Protein AF-0000000069300867 (afdb_homodimer)

Solvent-accessible surface area (backbone atoms only — not comparable to full-atom values): 16960 Å² total; per-residue (Å²): 142,82,94,80,90,77,82,76,79,81,73,74,77,74,75,75,76,75,77,81,82,72,86,80,86,79,75,92,70,76,93,65,68,77,68,70,74,66,53,47,77,79,38,74,49,46,74,69,53,38,50,53,50,59,76,34,38,69,62,50,52,54,52,50,34,73,76,34,78,83,59,69,77,78,37,86,42,58,52,29,30,29,43,30,83,43,48,31,34,37,37,28,30,38,29,39,26,36,97,88,37,32,29,32,39,24,34,39,36,46,46,94,45,91,79,50,63,73,67,41,71,76,31,57,32,84,39,58,89,81,57,75,87,58,91,73,22,116,141,82,89,70,87,76,83,81,80,82,75,77,77,76,76,77,75,76,76,82,84,72,90,81,88,80,74,90,73,65,93,67,67,76,68,69,74,64,52,48,77,81,38,74,50,48,73,67,54,38,50,55,50,58,75,33,37,71,61,49,52,53,52,50,32,73,76,35,77,82,59,69,76,80,38,87,41,58,52,28,29,28,44,29,84,43,50,30,34,37,36,28,31,38,29,38,27,35,96,92,36,32,29,35,40,25,33,41,37,44,46,96,45,92,79,49,63,74,65,39,71,76,31,57,32,84,38,58,89,81,57,74,89,58,90,75,22,116

Structure (mmCIF, N/CA/C/O backbone):
data_AF-0000000069300867-model_v1
#
loop_
_entity.id
_entity.type
_entity.pdbx_description
1 polymer 'Cystatin domain-containing protein'
#
loop_
_atom_site.group_PDB
_atom_site.id
_atom_site.type_symbol
_atom_site.label_atom_id
_atom_site.label_alt_id
_atom_site.label_comp_id
_atom_site.label_asym_id
_atom_site.label_entity_id
_atom_site.label_seq_id
_atom_site.pdbx_PDB_ins_code
_atom_site.Cartn_x
_atom_site.Cartn_y
_atom_site.Ca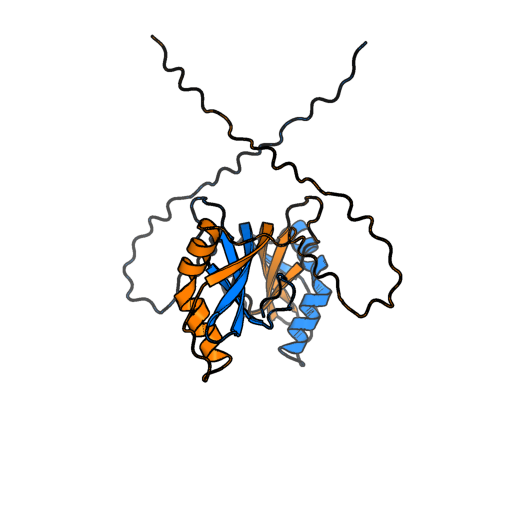rtn_z
_atom_site.occupancy
_atom_site.B_iso_or_equiv
_atom_site.auth_seq_id
_atom_site.auth_comp_id
_atom_site.auth_asym_id
_atom_site.auth_atom_id
_atom_site.pdbx_PDB_model_num
ATOM 1 N N . MET A 1 1 ? 50.344 -7.586 10.07 1 27.45 1 MET A N 1
ATOM 2 C CA . MET A 1 1 ? 49.688 -8.562 9.195 1 27.45 1 MET A CA 1
ATOM 3 C C . MET A 1 1 ? 48.188 -8.391 9.211 1 27.45 1 MET A C 1
ATOM 5 O O . MET A 1 1 ? 47.5 -8.789 10.172 1 27.45 1 MET A O 1
ATOM 9 N N . GLY A 1 2 ? 47.656 -7.168 8.93 1 28.84 2 GLY A N 1
ATOM 10 C CA . GLY A 1 2 ? 46.5 -6.273 9.055 1 28.84 2 GLY A CA 1
ATOM 11 C C . GLY A 1 2 ? 45.25 -6.801 8.383 1 28.84 2 GLY A C 1
ATOM 12 O O . GLY A 1 2 ? 45.344 -7.656 7.492 1 28.84 2 GLY A O 1
ATOM 13 N N . SER A 1 3 ? 44.031 -6.512 9.055 1 24.73 3 SER A N 1
ATOM 14 C CA . SER A 1 3 ? 42.594 -6.793 9.008 1 24.73 3 SER A CA 1
ATOM 15 C C . SER A 1 3 ? 42 -6.41 7.648 1 24.73 3 SER A C 1
ATOM 17 O O . SER A 1 3 ? 42.375 -5.379 7.078 1 24.73 3 SER A O 1
ATOM 19 N N . LYS A 1 4 ? 41.125 -7.363 6.902 1 22.97 4 LYS A N 1
ATOM 20 C CA . LYS A 1 4 ? 40.5 -7.77 5.66 1 22.97 4 LYS A CA 1
ATOM 21 C C . LYS A 1 4 ? 39.438 -6.75 5.23 1 22.97 4 LYS A C 1
ATOM 23 O O . LYS A 1 4 ? 39.312 -6.434 4.043 1 22.97 4 LYS A O 1
ATOM 28 N N . LEU A 1 5 ? 38.25 -6.383 6.023 1 25.5 5 LEU A N 1
ATOM 29 C CA . LEU A 1 5 ? 36.906 -6.656 5.496 1 25.5 5 LEU A CA 1
ATOM 30 C C . LEU A 1 5 ? 36.469 -5.527 4.574 1 25.5 5 LEU A C 1
ATOM 32 O O . LEU A 1 5 ? 36.281 -4.391 5.023 1 25.5 5 LEU A O 1
ATOM 36 N N . LEU A 1 6 ? 36.781 -5.48 3.297 1 22.73 6 LEU A N 1
ATOM 37 C CA . LEU A 1 6 ? 36.375 -4.559 2.234 1 22.73 6 LEU A CA 1
ATOM 38 C C . LEU A 1 6 ? 34.875 -4.641 1.976 1 22.73 6 LEU A C 1
ATOM 40 O O . LEU A 1 6 ? 34.375 -5.707 1.638 1 22.73 6 LEU A O 1
ATOM 44 N N . PHE A 1 7 ? 34 -3.855 2.715 1 24.58 7 PHE A N 1
ATOM 45 C CA . PHE A 1 7 ? 32.562 -3.68 2.578 1 24.58 7 PHE A CA 1
ATOM 46 C C . PHE A 1 7 ? 32.219 -3.227 1.169 1 24.58 7 PHE A C 1
ATOM 48 O O . PHE A 1 7 ? 32.531 -2.115 0.763 1 24.58 7 PHE A O 1
ATOM 55 N N . ALA A 1 8 ? 32.25 -4.082 0.109 1 22.92 8 ALA A N 1
ATOM 56 C CA . ALA A 1 8 ? 31.891 -3.818 -1.28 1 22.92 8 ALA A CA 1
ATOM 57 C C . ALA A 1 8 ? 30.453 -3.314 -1.386 1 22.92 8 ALA A C 1
ATOM 59 O O . ALA A 1 8 ? 29.531 -3.943 -0.867 1 22.92 8 ALA A O 1
ATOM 60 N N . ALA A 1 9 ? 30.203 -1.948 -1.63 1 23.95 9 ALA A N 1
ATOM 61 C CA . ALA A 1 9 ? 29.078 -1.077 -1.948 1 23.95 9 ALA A CA 1
ATOM 62 C C . ALA A 1 9 ? 28.266 -1.636 -3.113 1 23.95 9 ALA A C 1
ATOM 64 O O . ALA A 1 9 ? 28.766 -1.714 -4.242 1 23.95 9 ALA A O 1
ATOM 65 N N . ILE A 1 10 ? 27.344 -2.617 -2.896 1 25.41 10 ILE A N 1
ATOM 66 C CA . ILE A 1 10 ? 26.484 -3.199 -3.924 1 25.41 10 ILE A CA 1
ATOM 67 C C . ILE A 1 10 ? 25.562 -2.123 -4.508 1 25.41 10 ILE A C 1
ATOM 69 O O . ILE A 1 10 ? 24.594 -1.715 -3.871 1 25.41 10 ILE A O 1
ATOM 73 N N . LEU A 1 11 ? 25.953 -0.869 -4.941 1 27.34 11 LEU A N 1
ATOM 74 C CA . LEU A 1 11 ? 25.156 0.088 -5.695 1 27.34 11 LEU A CA 1
ATOM 75 C C . LEU A 1 11 ? 24.609 -0.545 -6.969 1 27.34 11 LEU A C 1
ATOM 77 O O . LEU A 1 11 ? 25.312 -0.65 -7.969 1 27.34 11 LEU A O 1
ATOM 81 N N . ALA A 1 12 ? 23.953 -1.637 -6.973 1 28.89 12 ALA A N 1
ATOM 82 C CA . ALA A 1 12 ? 23.5 -2.076 -8.289 1 28.89 12 ALA A CA 1
ATOM 83 C C . ALA A 1 12 ? 22.625 -1.015 -8.953 1 28.89 12 ALA A C 1
ATOM 85 O O . ALA A 1 12 ? 21.688 -0.492 -8.328 1 28.89 12 ALA A O 1
ATOM 86 N N . SER A 1 13 ? 23.047 -0.296 -9.977 1 27.91 13 SER A N 1
ATOM 87 C CA . SER A 1 13 ? 22.484 0.496 -11.062 1 27.91 13 SER A CA 1
ATOM 88 C C . SER A 1 13 ? 21.188 -0.118 -11.586 1 27.91 13 SER A C 1
ATOM 90 O O . SER A 1 13 ? 21.219 -1.143 -12.273 1 27.91 13 SER A O 1
ATOM 92 N N . VAL A 1 14 ? 20.172 -0.123 -10.844 1 30.06 14 VAL A N 1
ATOM 93 C CA . VAL A 1 14 ? 18.938 -0.522 -11.5 1 30.06 14 VAL A CA 1
ATOM 94 C C . VAL A 1 14 ? 18.703 0.344 -12.734 1 30.06 14 VAL A C 1
ATOM 96 O O . VAL A 1 14 ? 18.516 1.559 -12.625 1 30.06 14 VAL A O 1
ATOM 99 N N . ALA A 1 15 ? 19.359 0.075 -13.883 1 26.39 15 ALA A N 1
ATOM 100 C CA . ALA A 1 15 ? 19.031 0.574 -15.211 1 26.39 15 ALA A CA 1
ATOM 101 C C . ALA A 1 15 ? 17.531 0.628 -15.43 1 26.39 15 ALA A C 1
ATOM 103 O O . ALA A 1 15 ? 16.859 -0.409 -15.477 1 26.39 15 ALA A O 1
ATOM 104 N N . VAL A 1 16 ? 17 1.666 -14.891 1 29.22 16 VAL A N 1
ATOM 105 C CA . VAL A 1 16 ? 15.609 1.972 -15.227 1 29.22 16 VAL A CA 1
ATOM 106 C C . VAL A 1 16 ? 15.461 2.125 -16.734 1 29.22 16 VAL A C 1
ATOM 108 O O . VAL A 1 16 ? 15.922 3.109 -17.312 1 29.22 16 VAL A O 1
ATOM 111 N N . LEU A 1 17 ? 15.648 1.083 -17.484 1 24.31 17 LEU A N 1
ATOM 112 C CA . LEU A 1 17 ? 15.281 1.084 -18.891 1 24.31 17 LEU A CA 1
ATOM 113 C C . LEU A 1 17 ? 13.836 1.539 -19.078 1 24.31 17 LEU A C 1
ATOM 115 O O . LEU A 1 17 ? 12.898 0.828 -18.688 1 24.31 17 LEU A O 1
ATOM 119 N N . VAL A 1 18 ? 13.617 2.838 -18.938 1 28.08 18 VAL A N 1
ATOM 120 C CA . VAL A 1 18 ? 12.406 3.508 -19.391 1 28.08 18 VAL A CA 1
ATOM 121 C C . VAL A 1 18 ? 12.25 3.314 -20.906 1 28.08 18 VAL A C 1
ATOM 123 O O . VAL A 1 18 ? 13 3.896 -21.688 1 28.08 18 VAL A O 1
ATOM 126 N N . ALA A 1 19 ? 11.953 2.143 -21.438 1 24.8 19 ALA A N 1
ATOM 127 C CA . ALA A 1 19 ? 11.617 2.07 -22.859 1 24.8 19 ALA A CA 1
ATOM 128 C C . ALA A 1 19 ? 10.484 3.033 -23.219 1 24.8 19 ALA A C 1
ATOM 130 O O . ALA A 1 19 ? 9.555 3.215 -22.422 1 24.8 19 ALA A O 1
ATOM 131 N N . SER A 1 20 ? 10.664 3.934 -24.188 1 24.41 20 SER A N 1
ATOM 132 C CA . SER A 1 20 ? 9.875 4.871 -24.984 1 24.41 20 SER A CA 1
ATOM 133 C C . SER A 1 20 ? 8.625 4.207 -25.547 1 24.41 20 SER A C 1
ATOM 135 O O . SER A 1 20 ? 8.719 3.314 -26.391 1 24.41 20 SER A O 1
ATOM 137 N N . PHE A 1 21 ? 7.547 4.027 -24.844 1 25.59 21 PHE A N 1
ATOM 138 C CA . PHE A 1 21 ? 6.262 3.658 -25.422 1 25.59 21 PHE A CA 1
ATOM 139 C C . PHE A 1 21 ? 5.789 4.723 -26.406 1 25.59 21 PHE A C 1
ATOM 141 O O . PHE A 1 21 ? 5.34 5.797 -26 1 25.59 21 PHE A O 1
ATOM 148 N N . ALA A 1 22 ? 6.305 4.926 -27.625 1 23.33 22 ALA A N 1
ATOM 149 C CA . ALA A 1 22 ? 5.828 5.773 -28.719 1 23.33 22 ALA A CA 1
ATOM 150 C C . ALA A 1 22 ? 4.453 5.324 -29.203 1 23.33 22 ALA A C 1
ATOM 152 O O . ALA A 1 22 ? 3.916 5.871 -30.172 1 23.33 22 ALA A O 1
ATOM 153 N N . GLY A 1 23 ? 3.713 4.273 -28.891 1 21.69 23 GLY A N 1
ATOM 154 C CA . GLY A 1 23 ? 2.691 3.936 -29.859 1 21.69 23 GLY A CA 1
ATOM 155 C C . GLY A 1 23 ? 1.641 5.02 -30.031 1 21.69 23 GLY A C 1
ATOM 156 O O . GLY A 1 23 ? 1.413 5.812 -29.109 1 21.69 23 GLY A O 1
ATOM 157 N N . SER A 1 24 ? 1.082 5.219 -31.297 1 22.56 24 SER A N 1
ATOM 158 C CA . SER A 1 24 ? 0.253 6.141 -32.062 1 22.56 24 SER A CA 1
ATOM 159 C C . SER A 1 24 ? -1.13 6.293 -31.438 1 22.56 24 SER A C 1
ATOM 161 O O . SER A 1 24 ? -1.642 7.406 -31.312 1 22.56 24 SER A O 1
ATOM 163 N N . GLN A 1 25 ? -2.068 5.254 -31.484 1 21.36 25 GLN A N 1
ATOM 164 C CA . GLN A 1 25 ? -3.393 5.297 -32.094 1 21.36 25 GLN A CA 1
ATOM 165 C C . GLN A 1 25 ? -4.391 6.023 -31.203 1 21.36 25 GLN A C 1
ATOM 167 O O . GLN A 1 25 ? -4.301 5.949 -29.984 1 21.36 25 GLN A O 1
ATOM 172 N N . GLN A 1 26 ? -5.281 7.055 -31.719 1 23.06 26 GLN A N 1
ATOM 173 C CA . GLN A 1 26 ? -6.316 8.016 -31.359 1 23.06 26 GLN A CA 1
ATOM 174 C C . GLN A 1 26 ? -7.527 7.312 -30.75 1 23.06 26 GLN A C 1
ATOM 176 O O . GLN A 1 26 ? -8.602 7.906 -30.625 1 23.06 26 GLN A O 1
ATOM 181 N N . ARG A 1 27 ? -7.781 5.941 -30.672 1 24.61 27 ARG A N 1
ATOM 182 C CA . ARG A 1 27 ? -9.18 5.531 -30.625 1 24.61 27 ARG A CA 1
ATOM 183 C C . ARG A 1 27 ? -9.891 6.145 -29.422 1 24.61 27 ARG A C 1
ATOM 185 O O . ARG A 1 27 ? -9.266 6.453 -28.406 1 24.61 27 ARG A O 1
ATOM 192 N N . THR A 1 28 ? -11.109 6.656 -29.438 1 26.39 28 THR A N 1
ATOM 193 C CA . THR A 1 28 ? -12.148 7.32 -28.672 1 26.39 28 THR A CA 1
ATOM 194 C C . THR A 1 28 ? -12.406 6.574 -27.359 1 26.39 28 THR A C 1
ATOM 196 O O . THR A 1 28 ? -13.43 6.797 -26.703 1 26.39 28 THR A O 1
ATOM 199 N N . ALA A 1 29 ? -11.477 5.586 -26.922 1 25.41 29 ALA A N 1
ATOM 200 C CA . ALA A 1 29 ? -11.625 4.375 -26.125 1 25.41 29 ALA A CA 1
ATOM 201 C C . ALA A 1 29 ? -12.008 4.711 -24.688 1 25.41 29 ALA A C 1
ATOM 203 O O . ALA A 1 29 ? -11.656 5.785 -24.172 1 25.41 29 ALA A O 1
ATOM 204 N N . GLY A 1 30 ? -12.891 3.873 -23.938 1 26.11 30 GLY A N 1
ATOM 205 C CA . GLY A 1 30 ? -13.555 3.85 -22.641 1 26.11 30 GLY A CA 1
ATOM 206 C C . GLY A 1 30 ? -12.625 4.195 -21.484 1 26.11 30 GLY A C 1
ATOM 207 O O . GLY A 1 30 ? -11.406 4.156 -21.641 1 26.11 30 GLY A O 1
ATOM 208 N N . GLN A 1 31 ? -13.133 4.617 -20.203 1 26.48 31 GLN A N 1
ATOM 209 C CA . GLN A 1 31 ? -12.578 5.234 -19 1 26.48 31 GLN A CA 1
ATOM 210 C C . GLN A 1 31 ? -11.375 4.453 -18.484 1 26.48 31 GLN A C 1
ATOM 212 O O . GLN A 1 31 ? -11.516 3.592 -17.609 1 26.48 31 GLN A O 1
ATOM 217 N N . SER A 1 32 ? -10.562 3.73 -19.312 1 30.02 32 SER A N 1
ATOM 218 C CA . SER A 1 32 ? -9.453 2.92 -18.812 1 30.02 32 SER A CA 1
ATOM 219 C C . SER A 1 32 ? -8.43 3.773 -18.062 1 30.02 32 SER A C 1
ATOM 221 O O . SER A 1 32 ? -7.742 4.598 -18.672 1 30.02 32 SER A O 1
ATOM 223 N N . SER A 1 33 ? -8.82 4.48 -17.016 1 32.53 33 SER A N 1
ATOM 224 C CA . SER A 1 33 ? -7.828 5.266 -16.281 1 32.53 33 SER A CA 1
ATOM 225 C C . SER A 1 33 ? -6.488 4.539 -16.234 1 32.53 33 SER A C 1
ATOM 227 O O . SER A 1 33 ? -6.438 3.332 -16 1 32.53 33 SER A O 1
ATOM 229 N N . PRO A 1 34 ? -5.562 4.898 -17 1 35.28 34 PRO A N 1
ATOM 230 C CA . PRO A 1 34 ? -4.215 4.324 -16.922 1 35.28 34 PRO A CA 1
ATOM 231 C C . PRO A 1 34 ? -3.771 4.074 -15.477 1 35.28 34 PRO A C 1
ATOM 233 O O . PRO A 1 34 ? -3.9 4.957 -14.625 1 35.28 34 PRO A O 1
ATOM 236 N N . MET A 1 35 ? -4.305 3.006 -14.836 1 36.38 35 MET A N 1
ATOM 237 C CA . MET A 1 35 ? -3.777 2.727 -13.508 1 36.38 35 MET A CA 1
ATOM 238 C C . MET A 1 35 ? -2.273 2.965 -13.453 1 36.38 35 MET A C 1
ATOM 240 O O . MET A 1 35 ? -1.536 2.496 -14.32 1 36.38 35 MET A O 1
ATOM 244 N N . PRO A 1 36 ? -1.722 4.012 -12.891 1 43.03 36 PRO A N 1
ATOM 245 C CA . PRO A 1 36 ? -0.296 4.34 -12.82 1 43.03 36 PRO A CA 1
ATOM 246 C C . PRO A 1 36 ? 0.593 3.1 -12.773 1 43.03 36 PRO A C 1
ATOM 248 O O . PRO A 1 36 ? 1.821 3.215 -12.766 1 43.03 36 PRO A O 1
ATOM 251 N N . GLY A 1 37 ? 0.333 2.016 -12.164 1 49.47 37 GLY A N 1
ATOM 252 C CA . GLY A 1 37 ? 1.434 1.158 -11.75 1 49.47 37 GLY A CA 1
ATOM 253 C C . GLY A 1 37 ? 2.209 0.583 -12.922 1 49.47 37 GLY A C 1
ATOM 254 O O . GLY A 1 37 ? 1.624 0.239 -13.953 1 49.47 37 GLY A O 1
ATOM 255 N N . GLY A 1 38 ? 3.254 1.251 -13.344 1 58.53 38 GLY A N 1
ATOM 256 C CA . GLY A 1 38 ? 4.297 0.83 -14.266 1 58.53 38 GLY A CA 1
ATOM 257 C C . GLY A 1 38 ? 4.586 -0.658 -14.195 1 58.53 38 GLY A C 1
ATOM 258 O O . GLY A 1 38 ? 5.578 -1.076 -13.602 1 58.53 38 GLY A O 1
ATOM 259 N N . ILE A 1 39 ? 3.604 -1.502 -14.148 1 67.62 39 ILE A N 1
ATOM 260 C CA . ILE A 1 39 ? 3.955 -2.918 -14.109 1 67.62 39 ILE A CA 1
ATOM 261 C C . ILE A 1 39 ? 4.734 -3.289 -15.375 1 67.62 39 ILE A C 1
ATOM 263 O O . ILE A 1 39 ? 4.488 -2.734 -16.453 1 67.62 39 ILE A O 1
ATOM 267 N N . SER A 1 40 ? 5.844 -3.852 -15.18 1 68.44 40 SER A N 1
ATOM 268 C CA . SER A 1 40 ? 6.586 -4.395 -16.312 1 68.44 40 SER A CA 1
ATOM 269 C C . SER A 1 40 ? 5.758 -5.426 -17.078 1 68.44 40 SER A C 1
ATOM 271 O O . SER A 1 40 ? 4.734 -5.895 -16.578 1 68.44 40 SER A O 1
ATOM 273 N N . GLY A 1 41 ? 6.004 -5.617 -18.297 1 70 41 GLY A N 1
ATOM 274 C CA . GLY A 1 41 ? 5.332 -6.605 -19.125 1 70 41 GLY A CA 1
ATOM 275 C C . GLY A 1 41 ? 5.191 -7.957 -18.453 1 70 41 GLY A C 1
ATOM 276 O O . GLY A 1 41 ? 5.938 -8.273 -17.516 1 70 41 GLY A O 1
ATOM 277 N N . GLY A 1 42 ? 4.098 -8.797 -18.609 1 85.19 42 GLY A N 1
ATOM 278 C CA . GLY A 1 42 ? 3.816 -10.133 -18.125 1 85.19 42 GLY A CA 1
ATOM 279 C C . GLY A 1 42 ? 4.863 -11.156 -18.531 1 85.19 42 GLY A C 1
ATOM 280 O O . GLY A 1 42 ? 5.379 -11.109 -19.656 1 85.19 42 GLY A O 1
ATOM 281 N N . GLN A 1 43 ? 5.434 -11.859 -17.547 1 93.19 43 GLN A N 1
ATOM 282 C CA . GLN A 1 43 ? 6.359 -12.969 -17.75 1 93.19 43 GLN A CA 1
ATOM 283 C C . GLN A 1 43 ? 5.801 -14.266 -17.172 1 93.19 43 GLN A C 1
ATOM 285 O O . GLN A 1 43 ? 4.926 -14.242 -16.297 1 93.19 43 GLN A O 1
ATOM 290 N N . ASP A 1 44 ? 6.371 -15.344 -17.75 1 96.88 44 ASP A N 1
ATOM 291 C CA . ASP A 1 44 ? 6 -16.641 -17.172 1 96.88 44 ASP A CA 1
ATOM 292 C C . ASP A 1 44 ? 6.496 -16.766 -15.734 1 96.88 44 ASP A C 1
ATOM 294 O O . ASP A 1 44 ? 7.586 -16.297 -15.406 1 96.88 44 ASP A O 1
ATOM 298 N N . ALA A 1 45 ? 5.691 -17.484 -14.969 1 97.81 45 ALA A N 1
ATOM 299 C CA . ALA A 1 45 ? 6.07 -17.672 -13.57 1 97.81 45 ALA A CA 1
ATOM 300 C C . ALA A 1 45 ? 7.336 -18.516 -13.445 1 97.81 45 ALA A C 1
ATOM 302 O O . ALA A 1 45 ? 7.555 -19.438 -14.242 1 97.81 45 ALA A O 1
ATOM 303 N N . THR A 1 46 ? 8.141 -18.156 -12.461 1 98 46 THR A N 1
ATOM 304 C CA . THR A 1 46 ? 9.352 -18.891 -12.102 1 98 46 THR A CA 1
ATOM 305 C C . THR A 1 46 ? 9.156 -19.641 -10.789 1 98 46 THR A C 1
ATOM 307 O O . THR A 1 46 ? 8.188 -19.406 -10.062 1 98 46 THR A O 1
ATOM 310 N N . PRO A 1 47 ? 10.07 -20.531 -10.484 1 98.31 47 PRO A N 1
ATOM 311 C CA . PRO A 1 47 ? 9.984 -21.203 -9.188 1 98.31 47 PRO A CA 1
ATOM 312 C C . PRO A 1 47 ? 10.016 -20.219 -8.016 1 98.31 47 PRO A C 1
ATOM 314 O O . PRO A 1 47 ? 9.375 -20.469 -6.988 1 98.31 47 PRO A O 1
ATOM 317 N N . GLU A 1 48 ? 10.727 -19.125 -8.172 1 97.25 48 GLU A N 1
ATOM 318 C CA . GLU A 1 48 ? 10.789 -18.109 -7.129 1 97.25 48 GLU A CA 1
ATOM 319 C C . GLU A 1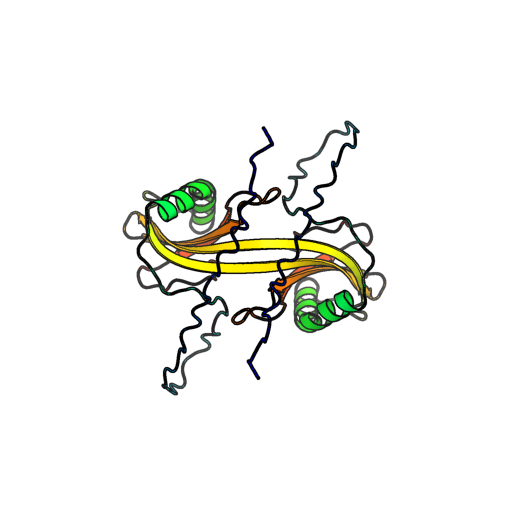 48 ? 9.43 -17.438 -6.922 1 97.25 48 GLU A C 1
ATOM 321 O O . GLU A 1 48 ? 9.023 -17.188 -5.785 1 97.25 48 GLU A O 1
ATOM 326 N N . VAL A 1 49 ? 8.758 -17.172 -7.988 1 98 49 VAL A N 1
ATOM 327 C CA . VAL A 1 49 ? 7.434 -16.562 -7.898 1 98 49 VAL A CA 1
ATOM 328 C C . VAL A 1 49 ? 6.445 -17.547 -7.289 1 98 49 VAL A C 1
ATOM 330 O O . VAL A 1 49 ? 5.59 -17.172 -6.488 1 98 49 VAL A O 1
ATOM 333 N N . GLN A 1 50 ? 6.523 -18.828 -7.715 1 98.75 50 GLN A N 1
ATOM 334 C CA . GLN A 1 50 ? 5.688 -19.844 -7.082 1 98.75 50 GLN A CA 1
ATOM 335 C C . GLN A 1 50 ? 5.918 -19.875 -5.574 1 98.75 50 GLN A C 1
ATOM 337 O O . GLN A 1 50 ? 4.965 -19.969 -4.797 1 98.75 50 GLN A O 1
ATOM 342 N N . ALA A 1 51 ? 7.203 -19.812 -5.184 1 98.5 51 ALA A N 1
ATOM 343 C CA . ALA A 1 51 ? 7.527 -19.828 -3.76 1 98.5 51 ALA A CA 1
ATOM 344 C C . ALA A 1 51 ? 6.926 -18.625 -3.043 1 98.5 51 ALA A C 1
ATOM 346 O O . ALA A 1 51 ? 6.473 -18.734 -1.902 1 98.5 51 ALA A O 1
ATOM 347 N N . LEU A 1 52 ? 6.957 -17.484 -3.643 1 98.19 52 LEU A N 1
ATOM 348 C CA . LEU A 1 52 ? 6.344 -16.281 -3.092 1 98.19 52 LEU A CA 1
ATOM 349 C C . LEU A 1 52 ? 4.844 -16.469 -2.902 1 98.19 52 LEU A C 1
ATOM 351 O O . LEU A 1 52 ? 4.297 -16.109 -1.855 1 98.19 52 LEU A O 1
ATOM 355 N N . CYS A 1 53 ? 4.184 -16.984 -3.855 1 98.56 53 CYS A N 1
ATOM 356 C CA . CYS A 1 53 ? 2.758 -17.281 -3.744 1 98.56 53 CYS A CA 1
ATOM 357 C C . CYS A 1 53 ? 2.484 -18.234 -2.584 1 98.56 53 CYS A C 1
ATOM 359 O O . CYS A 1 53 ? 1.507 -18.062 -1.854 1 98.56 53 CYS A O 1
ATOM 361 N N . ASP A 1 54 ? 3.369 -19.188 -2.467 1 98.62 54 ASP A N 1
ATOM 362 C CA . ASP A 1 54 ? 3.178 -20.188 -1.416 1 98.62 54 ASP A CA 1
ATOM 363 C C . ASP A 1 54 ? 3.24 -19.547 -0.032 1 98.62 54 ASP A C 1
ATOM 365 O O . ASP A 1 54 ? 2.553 -19.984 0.893 1 98.62 54 ASP A O 1
ATOM 369 N N . LYS A 1 55 ? 4.035 -18.531 0.121 1 97.81 55 LYS A N 1
ATOM 370 C CA . LYS A 1 55 ? 4.18 -17.859 1.404 1 97.81 55 LYS A CA 1
ATOM 371 C C . LYS A 1 55 ? 2.869 -17.188 1.822 1 97.81 55 LYS A C 1
ATOM 373 O O . LYS A 1 55 ? 2.621 -17 3.014 1 97.81 55 LYS A O 1
ATOM 378 N N . VAL A 1 56 ? 2.061 -16.797 0.867 1 98 56 VAL A N 1
ATOM 379 C CA . VAL A 1 56 ? 0.848 -16.047 1.199 1 98 56 VAL A CA 1
ATOM 380 C C . VAL A 1 56 ? -0.38 -16.922 0.92 1 98 56 VAL A C 1
ATOM 382 O O . VAL A 1 56 ? -1.505 -16.422 0.879 1 98 56 VAL A O 1
ATOM 385 N N . LYS A 1 57 ? -0.227 -18.156 0.741 1 98.5 57 LYS A N 1
ATOM 386 C CA . LYS A 1 57 ? -1.29 -19.062 0.308 1 98.5 57 LYS A CA 1
ATOM 387 C C . LYS A 1 57 ? -2.432 -19.094 1.32 1 98.5 57 LYS A C 1
ATOM 389 O O . LYS A 1 57 ? -3.604 -19.016 0.945 1 98.5 57 LYS A O 1
ATOM 394 N N . SER A 1 58 ? -2.127 -19.219 2.584 1 98.19 58 SER A N 1
ATOM 395 C CA . SER A 1 58 ? -3.168 -19.297 3.604 1 98.19 58 SER A CA 1
ATOM 396 C C . SER A 1 58 ? -4.07 -18.078 3.576 1 98.19 58 SER A C 1
ATOM 398 O O . SER A 1 58 ? -5.297 -18.203 3.57 1 98.19 58 SER A O 1
ATOM 400 N N . ASP A 1 59 ? -3.459 -16.953 3.537 1 97.25 59 ASP A N 1
ATOM 401 C CA . ASP A 1 59 ? -4.223 -15.711 3.494 1 97.25 59 ASP A CA 1
ATOM 402 C C . ASP A 1 59 ? -5.031 -15.602 2.201 1 97.25 59 ASP A C 1
ATOM 404 O O . ASP A 1 59 ? -6.172 -15.148 2.215 1 97.25 59 ASP A O 1
ATOM 408 N N . ALA A 1 60 ? -4.418 -15.977 1.13 1 97.75 60 ALA A N 1
ATOM 409 C CA . ALA A 1 60 ? -5.09 -15.898 -0.165 1 97.75 60 ALA A CA 1
ATOM 410 C C . ALA A 1 60 ? -6.312 -16.812 -0.206 1 97.75 60 ALA A C 1
ATOM 412 O O . ALA A 1 60 ? -7.387 -16.391 -0.646 1 97.75 60 ALA A O 1
ATOM 413 N N . VAL A 1 61 ? -6.18 -17.969 0.269 1 97.56 61 VAL A N 1
ATOM 414 C CA . VAL A 1 61 ? -7.273 -18.938 0.257 1 97.56 61 VAL A CA 1
ATOM 415 C C . VAL A 1 61 ? -8.406 -18.438 1.153 1 97.56 61 VAL A C 1
ATOM 417 O O . VAL A 1 61 ? -9.578 -18.531 0.78 1 97.56 61 VAL A O 1
ATOM 420 N N . ALA A 1 62 ? -8.07 -17.938 2.283 1 97.06 62 ALA A N 1
ATOM 421 C CA . ALA A 1 62 ? -9.078 -17.391 3.188 1 97.06 62 ALA A CA 1
ATOM 422 C C . ALA A 1 62 ? -9.836 -16.234 2.531 1 97.06 62 ALA A C 1
ATOM 424 O O . ALA A 1 62 ? -11.062 -16.156 2.623 1 97.06 62 ALA A O 1
ATOM 425 N N . ALA A 1 63 ? -9.148 -15.43 1.889 1 96.31 63 ALA A N 1
ATOM 426 C CA . ALA A 1 63 ? -9.758 -14.273 1.242 1 96.31 63 ALA A CA 1
ATOM 427 C C . ALA A 1 63 ? -10.656 -14.711 0.086 1 96.31 63 ALA A C 1
ATOM 429 O O . ALA A 1 63 ? -11.742 -14.148 -0.111 1 96.31 63 ALA A O 1
ATOM 430 N N . LEU A 1 64 ? -10.242 -15.641 -0.665 1 96 64 LEU A N 1
ATOM 431 C CA . LEU A 1 64 ? -11.039 -16.141 -1.777 1 96 64 LEU A CA 1
ATOM 432 C C . LEU A 1 64 ? -12.328 -16.781 -1.275 1 96 64 LEU A C 1
ATOM 434 O O . LEU A 1 64 ? -13.391 -16.594 -1.861 1 96 64 LEU A O 1
ATOM 438 N N . ALA A 1 65 ? -12.234 -17.5 -0.207 1 95.12 65 ALA A N 1
ATOM 439 C CA . ALA A 1 65 ? -13.406 -18.141 0.386 1 95.12 65 ALA A CA 1
ATOM 440 C C . ALA A 1 65 ? -14.414 -17.109 0.871 1 95.12 65 ALA A C 1
ATOM 442 O O . ALA A 1 65 ? -15.625 -17.344 0.829 1 95.12 65 ALA A O 1
ATOM 443 N N . SER A 1 66 ? -13.922 -16.062 1.354 1 94 66 SER A N 1
ATOM 444 C CA . SER A 1 66 ? -14.797 -14.992 1.843 1 94 66 SER A CA 1
ATOM 445 C C . SER A 1 66 ? -15.539 -14.32 0.696 1 94 66 SER A C 1
ATOM 447 O O . SER A 1 66 ? -16.625 -13.758 0.896 1 94 66 SER A O 1
ATOM 449 N N . LYS A 1 67 ? -14.969 -14.32 -0.446 1 91.19 67 LYS A N 1
ATOM 450 C CA . LYS A 1 67 ? -15.578 -13.703 -1.617 1 91.19 67 LYS A CA 1
ATOM 451 C C . LYS A 1 67 ? -16.609 -14.641 -2.256 1 91.19 67 LYS A C 1
ATOM 453 O O . LYS A 1 67 ? -17.625 -14.188 -2.779 1 91.19 67 LYS A O 1
ATOM 458 N N . ASP A 1 68 ? -16.312 -15.914 -2.254 1 92.12 68 ASP A N 1
ATOM 459 C CA . ASP A 1 68 ? -17.188 -16.969 -2.775 1 92.12 68 ASP A CA 1
ATOM 460 C C . ASP A 1 68 ? -17.094 -18.234 -1.917 1 92.12 68 ASP A C 1
ATOM 462 O O . ASP A 1 68 ? -16.156 -19.016 -2.051 1 92.12 68 ASP A O 1
ATOM 466 N N . SER A 1 69 ? -18.047 -18.375 -1.114 1 91.19 69 SER A N 1
ATOM 467 C CA . SER A 1 69 ? -18.031 -19.453 -0.142 1 91.19 69 SER A CA 1
ATOM 468 C C . SER A 1 69 ? -18.094 -20.812 -0.831 1 91.19 69 SER A C 1
ATOM 470 O O . SER A 1 69 ? -17.781 -21.844 -0.226 1 91.19 69 SER A O 1
ATOM 472 N N . ASN A 1 70 ? -18.484 -20.812 -2.068 1 92.62 70 ASN A N 1
ATOM 473 C CA . ASN A 1 70 ? -18.594 -22.062 -2.789 1 92.62 70 ASN A CA 1
ATOM 474 C C . ASN A 1 70 ? -17.312 -22.391 -3.555 1 92.62 70 ASN A C 1
ATOM 476 O O . ASN A 1 70 ? -17.203 -23.453 -4.176 1 92.62 70 ASN A O 1
ATOM 480 N N . LEU A 1 71 ? -16.484 -21.547 -3.461 1 93.38 71 LEU A N 1
ATOM 481 C CA . LEU A 1 71 ? -15.25 -21.719 -4.211 1 93.38 71 LEU A CA 1
ATOM 482 C C . LEU A 1 71 ? -14.328 -22.719 -3.516 1 93.38 71 LEU A C 1
ATOM 484 O O . LEU A 1 71 ? -14.102 -22.625 -2.307 1 93.38 71 LEU A O 1
ATOM 488 N N . GLU A 1 72 ? -13.898 -23.688 -4.254 1 94.19 72 GLU A N 1
ATOM 489 C CA . GLU A 1 72 ? -12.891 -24.625 -3.771 1 94.19 72 GLU A CA 1
ATOM 490 C C . GLU A 1 72 ? -11.555 -24.422 -4.488 1 94.19 72 GLU A C 1
ATOM 492 O O . GLU A 1 72 ? -11.484 -24.5 -5.719 1 94.19 72 GLU A O 1
ATOM 497 N N . VAL A 1 73 ? -10.578 -24.203 -3.705 1 97.44 73 VAL A N 1
ATOM 498 C CA . VAL A 1 73 ? -9.234 -24.062 -4.262 1 97.44 73 VAL A CA 1
ATOM 499 C C . VAL A 1 73 ? -8.523 -25.422 -4.238 1 97.44 73 VAL A C 1
ATOM 501 O O . VAL A 1 73 ? -8.156 -25.906 -3.172 1 97.44 73 VAL A O 1
ATOM 504 N N . THR A 1 74 ? -8.336 -26 -5.348 1 97.75 74 THR A N 1
ATOM 505 C CA . THR A 1 74 ? -7.75 -27.328 -5.418 1 97.75 74 THR A CA 1
ATOM 506 C C . THR A 1 74 ? -6.344 -27.266 -6.004 1 97.75 74 THR A C 1
ATOM 508 O O . THR A 1 74 ? -5.605 -28.266 -5.973 1 97.75 74 THR A O 1
ATOM 511 N N . GLU A 1 75 ? -6.027 -26.156 -6.582 1 97.94 75 GLU A N 1
ATOM 512 C CA . GLU A 1 75 ? -4.688 -25.859 -7.082 1 97.94 75 GLU A CA 1
ATOM 513 C C . GLU A 1 75 ? -4.258 -24.438 -6.699 1 97.94 75 GLU A C 1
ATOM 515 O O . GLU A 1 75 ? -5.102 -23.562 -6.469 1 97.94 75 GLU A O 1
ATOM 520 N N . PHE A 1 76 ? -2.965 -24.266 -6.59 1 98.69 76 PHE A N 1
ATOM 521 C CA . PHE A 1 76 ? -2.389 -22.969 -6.297 1 98.69 76 PHE A CA 1
ATOM 522 C C . PHE A 1 76 ? -1.096 -22.75 -7.078 1 98.69 76 PHE A C 1
ATOM 524 O O . PHE A 1 76 ? -0.01 -22.734 -6.492 1 98.69 76 PHE A O 1
ATOM 531 N N . LYS A 1 77 ? -1.286 -22.562 -8.422 1 98.69 77 LYS A N 1
ATOM 532 C CA . LYS A 1 77 ? -0.153 -22.562 -9.344 1 98.69 77 LYS A CA 1
ATOM 533 C C . LYS A 1 77 ? 0.005 -21.203 -10.031 1 98.69 77 LYS A C 1
ATOM 535 O O . LYS A 1 77 ? -0.892 -20.766 -10.75 1 98.69 77 LYS A O 1
ATOM 540 N N . ALA A 1 78 ? 1.15 -20.641 -9.891 1 98.69 78 ALA A N 1
ATOM 541 C CA . ALA A 1 78 ? 1.449 -19.391 -10.57 1 98.69 78 ALA A CA 1
ATOM 542 C C . ALA A 1 78 ? 1.642 -19.609 -12.07 1 98.69 78 ALA A C 1
ATOM 544 O O . ALA A 1 78 ? 2.393 -20.5 -12.484 1 98.69 78 ALA A O 1
ATOM 545 N N . ILE A 1 79 ? 0.992 -18.797 -12.859 1 98.44 79 ILE A N 1
ATOM 546 C CA . ILE A 1 79 ? 1.041 -18.938 -14.305 1 98.44 79 ILE A CA 1
ATOM 547 C C . ILE A 1 79 ? 1.92 -17.844 -14.914 1 98.44 79 ILE A C 1
ATOM 549 O O . ILE A 1 79 ? 2.826 -18.141 -15.695 1 98.44 79 ILE A O 1
ATOM 553 N N . SER A 1 80 ? 1.66 -16.672 -14.617 1 97.56 80 SER A N 1
ATOM 554 C CA . SER A 1 80 ? 2.393 -15.492 -15.086 1 97.56 80 SER A CA 1
ATOM 555 C C . SER A 1 80 ? 2.396 -14.391 -14.031 1 97.56 80 SER A C 1
ATOM 557 O O . SER A 1 80 ? 1.703 -14.492 -13.016 1 97.56 80 SER A O 1
ATOM 559 N N . PHE A 1 81 ? 3.287 -13.422 -14.312 1 96.94 81 PHE A N 1
ATOM 560 C CA . PHE A 1 81 ? 3.373 -12.359 -13.32 1 96.94 81 PHE A CA 1
ATOM 561 C C . PHE A 1 81 ? 3.951 -11.086 -13.938 1 96.94 81 PHE A C 1
ATOM 563 O O . PHE A 1 81 ? 4.512 -11.125 -15.039 1 96.94 81 PHE A O 1
ATOM 570 N N . ALA A 1 82 ? 3.725 -10.062 -13.188 1 94.12 82 ALA A N 1
ATOM 571 C CA . ALA A 1 82 ? 4.359 -8.766 -13.406 1 94.12 82 ALA A CA 1
ATOM 572 C C . ALA A 1 82 ? 4.758 -8.109 -12.086 1 94.12 82 ALA A C 1
ATOM 574 O O . ALA A 1 82 ? 4.254 -8.484 -11.031 1 94.12 82 ALA A O 1
ATOM 575 N N . THR A 1 83 ? 5.777 -7.238 -12.227 1 92.38 83 THR A N 1
ATOM 576 C CA . THR A 1 83 ? 6.281 -6.613 -11.008 1 92.38 83 THR A CA 1
ATOM 577 C C . THR A 1 83 ? 6.301 -5.094 -11.148 1 92.38 83 THR A C 1
ATOM 579 O O . THR A 1 83 ? 6.332 -4.57 -12.266 1 92.38 83 THR A O 1
ATOM 582 N N . GLN A 1 84 ? 6.219 -4.484 -10.016 1 85.38 84 GLN A N 1
ATOM 583 C CA . GLN A 1 84 ? 6.406 -3.041 -9.898 1 85.38 84 GLN A CA 1
ATOM 584 C C . GLN A 1 84 ? 7.223 -2.688 -8.664 1 85.38 84 GLN A C 1
ATOM 586 O O . GLN A 1 84 ? 6.879 -3.094 -7.551 1 85.38 84 GLN A O 1
ATOM 591 N N . VAL A 1 85 ? 8.328 -1.948 -8.992 1 85.44 85 VAL A N 1
ATOM 592 C CA . VAL A 1 85 ? 9.133 -1.468 -7.871 1 85.44 85 VAL A CA 1
ATOM 593 C C . VAL A 1 85 ? 8.406 -0.333 -7.156 1 85.44 85 VAL A C 1
ATOM 595 O O . VAL A 1 85 ? 7.961 0.625 -7.793 1 85.44 85 VAL A O 1
ATOM 598 N N . VAL A 1 86 ? 8.234 -0.55 -5.852 1 84.69 86 VAL A N 1
ATOM 599 C CA . VAL A 1 86 ? 7.66 0.498 -5.02 1 84.69 86 VAL A CA 1
ATOM 600 C C . VAL A 1 86 ? 8.703 1.005 -4.027 1 84.69 86 VAL A C 1
ATOM 602 O O . VAL A 1 86 ? 9.344 0.212 -3.332 1 84.69 86 VAL A O 1
ATOM 605 N N . ALA A 1 87 ? 8.906 2.316 -4.074 1 87 87 ALA A N 1
ATOM 606 C CA . ALA A 1 87 ? 9.82 2.977 -3.143 1 87 87 ALA A CA 1
ATOM 607 C C . ALA A 1 87 ? 9.328 4.379 -2.797 1 87 87 ALA A C 1
ATOM 609 O O . ALA A 1 87 ? 8.992 5.164 -3.686 1 87 87 ALA A O 1
ATOM 610 N N . GLY A 1 88 ? 9.25 4.672 -1.468 1 90.88 88 GLY A N 1
ATOM 611 C CA . GLY A 1 88 ? 8.805 5.973 -0.996 1 90.88 88 GLY A CA 1
ATOM 612 C C . GLY A 1 88 ? 8.672 6.043 0.513 1 90.88 88 GLY A C 1
ATOM 613 O O . GLY A 1 88 ? 9.375 5.344 1.24 1 90.88 88 GLY A O 1
ATOM 614 N N . ILE A 1 89 ? 7.859 7.02 0.913 1 91.12 89 ILE A N 1
ATOM 615 C CA . ILE A 1 89 ? 7.66 7.242 2.34 1 91.12 89 ILE A CA 1
ATOM 616 C C . ILE A 1 89 ? 6.168 7.344 2.641 1 91.12 89 ILE A C 1
ATOM 618 O O . ILE A 1 89 ? 5.434 8.062 1.951 1 91.12 89 ILE A O 1
ATOM 622 N N . ASN A 1 90 ? 5.805 6.539 3.592 1 92.06 90 ASN A N 1
ATOM 623 C CA . ASN A 1 90 ? 4.484 6.762 4.18 1 92.06 90 ASN A CA 1
ATOM 624 C C . ASN A 1 90 ? 4.535 7.812 5.281 1 92.06 90 ASN A C 1
ATOM 626 O O . ASN A 1 90 ? 5.379 7.738 6.18 1 92.06 90 ASN A O 1
ATOM 630 N N . TYR A 1 91 ? 3.588 8.711 5.172 1 94 91 TYR A N 1
ATOM 631 C CA . TYR A 1 91 ? 3.355 9.688 6.234 1 94 91 TYR A CA 1
ATOM 632 C C . TYR A 1 91 ? 2.031 9.414 6.938 1 94 91 TYR A C 1
ATOM 634 O O . TYR A 1 91 ? 1 9.234 6.285 1 94 91 TYR A O 1
ATOM 642 N N . VAL A 1 92 ? 2.092 9.391 8.227 1 95.56 92 VAL A N 1
ATOM 643 C CA . VAL A 1 92 ? 0.872 9.469 9.023 1 95.56 92 VAL A CA 1
ATOM 644 C C . VAL A 1 92 ? 0.814 10.812 9.75 1 95.56 92 VAL A C 1
ATOM 646 O O . VAL A 1 92 ? 1.737 11.172 10.484 1 95.56 92 VAL A O 1
ATOM 649 N N . VAL A 1 93 ? -0.251 11.461 9.547 1 97.25 93 VAL A N 1
ATOM 650 C CA . VAL A 1 93 ? -0.315 12.844 10.008 1 97.25 93 VAL A CA 1
ATOM 651 C C . VAL A 1 93 ? -1.554 13.039 10.883 1 97.25 93 VAL A C 1
ATOM 653 O O . VAL A 1 93 ? -2.654 12.625 10.508 1 97.25 93 VAL A O 1
ATOM 656 N N . LYS A 1 94 ? -1.344 13.578 12.008 1 97.38 94 LYS A N 1
ATOM 657 C CA . LYS A 1 94 ? -2.461 14.125 12.773 1 97.38 94 LYS A CA 1
ATOM 658 C C . LYS A 1 94 ? -2.881 15.492 12.242 1 97.38 94 LYS A C 1
ATOM 660 O O . LYS A 1 94 ? -2.072 16.422 12.203 1 97.38 94 LYS A O 1
ATOM 665 N N . LEU A 1 95 ? -4.117 15.578 11.922 1 98.31 95 LEU A N 1
ATOM 666 C CA . LEU A 1 95 ? -4.66 16.781 11.305 1 98.31 95 LEU A CA 1
ATOM 667 C C . LEU A 1 95 ? -5.75 17.406 12.18 1 98.31 95 LEU A C 1
ATOM 669 O O . LEU A 1 95 ? -6.609 16.688 12.703 1 98.31 95 LEU A O 1
ATOM 673 N N . GLU A 1 96 ? -5.699 18.625 12.367 1 98.44 96 GLU A N 1
ATOM 674 C CA . GLU A 1 96 ? -6.852 19.375 12.875 1 98.44 96 GLU A CA 1
ATOM 675 C C . GLU A 1 96 ? -7.777 19.797 11.734 1 98.44 96 GLU A C 1
ATOM 677 O O . GLU A 1 96 ? -7.332 20.406 10.758 1 98.44 96 GLU A O 1
ATOM 682 N N . ILE A 1 97 ? -9.094 19.516 11.906 1 98.31 97 ILE A N 1
ATOM 683 C CA . ILE A 1 97 ? -9.992 19.734 10.773 1 98.31 97 ILE A CA 1
ATOM 684 C C . ILE A 1 97 ? -11.07 20.734 11.156 1 98.31 97 ILE A C 1
ATOM 686 O O . ILE A 1 97 ? -12.031 20.953 10.414 1 98.31 97 ILE A O 1
ATOM 690 N N . GLY A 1 98 ? -11.016 21.359 12.266 1 97.12 98 GLY A N 1
ATOM 691 C CA . GLY A 1 98 ? -11.938 22.391 12.695 1 97.12 98 GLY A CA 1
ATOM 692 C C . GLY A 1 98 ? -12.836 21.953 13.836 1 97.12 98 GLY A C 1
ATOM 693 O O . GLY A 1 98 ? -13.117 20.766 13.992 1 97.12 98 GLY A O 1
ATOM 694 N N . ALA A 1 99 ? -13.281 22.938 14.602 1 94.12 99 ALA A N 1
ATOM 695 C CA . ALA A 1 99 ? -14.227 22.75 15.703 1 94.12 99 ALA A CA 1
ATOM 696 C C . ALA A 1 99 ? -13.711 21.719 16.703 1 94.12 99 ALA A C 1
ATOM 698 O O . ALA A 1 99 ? -14.477 20.891 17.203 1 94.12 99 ALA A O 1
ATOM 699 N N . GLY A 1 100 ? -12.414 21.672 16.844 1 94.75 100 GLY A N 1
ATOM 700 C CA . GLY A 1 100 ? -11.82 20.766 17.812 1 94.75 100 GLY A CA 1
ATOM 701 C C . GLY A 1 100 ? -11.797 19.328 17.359 1 94.75 100 GLY A C 1
ATOM 702 O O . GLY A 1 100 ? -11.633 18.422 18.188 1 94.75 100 GLY A O 1
ATOM 703 N N . LYS A 1 101 ? -12.008 19.125 16.109 1 96.31 101 LYS A N 1
ATOM 704 C CA . LYS A 1 101 ? -12.008 17.766 15.57 1 96.31 101 LYS A CA 1
ATOM 705 C C . LYS A 1 101 ? -10.68 17.453 14.883 1 96.31 101 LYS A C 1
ATOM 707 O O . LYS A 1 101 ? -10 18.344 14.383 1 96.31 101 LYS A O 1
ATOM 712 N N . TYR A 1 102 ? -10.391 16.141 14.891 1 97.12 102 TYR A N 1
ATOM 713 C CA . TYR A 1 102 ? -9.125 15.672 14.328 1 97.12 102 TYR A CA 1
ATOM 714 C C . TYR A 1 102 ? -9.352 14.5 13.375 1 97.12 102 TYR A C 1
ATOM 716 O O . TYR A 1 102 ? -10.328 13.766 13.508 1 97.12 102 TYR A O 1
ATOM 724 N N . ALA A 1 103 ? -8.391 14.375 12.484 1 97.69 103 ALA A N 1
ATOM 725 C CA . ALA A 1 103 ? -8.297 13.219 11.602 1 97.69 103 ALA A CA 1
ATOM 726 C C . ALA A 1 103 ? -6.852 12.734 11.477 1 97.69 103 ALA A C 1
ATOM 728 O O . ALA A 1 103 ? -5.914 13.492 11.75 1 97.69 103 ALA A O 1
ATOM 729 N N . HIS A 1 104 ? -6.652 11.594 11.188 1 97.5 104 HIS A N 1
ATOM 730 C CA . HIS A 1 104 ? -5.355 11.07 10.773 1 97.5 104 HIS A CA 1
ATOM 731 C C . HIS A 1 104 ? -5.332 10.781 9.273 1 97.5 104 HIS A C 1
ATOM 733 O O . HIS A 1 104 ? -6.219 10.102 8.758 1 97.5 104 HIS A O 1
ATOM 739 N N . LEU A 1 105 ? -4.309 11.32 8.648 1 97.38 105 LEU A N 1
ATOM 740 C CA . LEU A 1 105 ? -4.078 11.062 7.234 1 97.38 105 LEU A CA 1
ATOM 741 C C . LEU A 1 105 ? -2.953 10.055 7.043 1 97.38 105 LEU A C 1
ATOM 743 O O . LEU A 1 105 ? -1.935 10.109 7.734 1 97.38 105 LEU A O 1
ATOM 747 N N . CYS A 1 106 ? -3.15 9.219 6.125 1 95.44 106 CYS A N 1
ATOM 748 C CA . CYS A 1 106 ? -2.07 8.398 5.59 1 95.44 106 CYS A CA 1
ATOM 749 C C . CYS A 1 106 ? -1.76 8.781 4.148 1 95.44 106 CYS A C 1
ATOM 751 O O . CYS A 1 106 ? -2.627 8.688 3.275 1 95.44 106 CYS A O 1
ATOM 753 N N . ILE A 1 107 ? -0.52 9.211 3.947 1 96.25 107 ILE A N 1
ATOM 754 C CA . ILE A 1 107 ? -0.093 9.695 2.641 1 96.25 107 ILE A CA 1
ATOM 755 C C . ILE A 1 107 ? 1.132 8.914 2.174 1 96.25 107 ILE A C 1
ATOM 757 O O . ILE A 1 107 ? 2.105 8.766 2.916 1 96.25 107 ILE A O 1
ATOM 761 N N . PHE A 1 108 ? 1.104 8.438 0.985 1 93.25 108 PHE A N 1
ATOM 762 C CA . PHE A 1 108 ? 2.287 7.848 0.368 1 93.25 108 PHE A CA 1
ATOM 763 C C . PHE A 1 108 ? 2.957 8.844 -0.574 1 93.25 108 PHE A C 1
ATOM 765 O O . PHE A 1 108 ? 2.314 9.375 -1.481 1 93.25 108 PHE A O 1
ATOM 772 N N . GLU A 1 109 ? 4.219 9.07 -0.326 1 95.06 109 GLU A N 1
ATOM 773 C CA . GLU A 1 109 ? 5.047 9.891 -1.204 1 95.06 109 GLU A CA 1
ATOM 774 C C . GLU A 1 109 ? 6.109 9.055 -1.908 1 95.06 109 GLU A C 1
ATOM 776 O O . GLU A 1 109 ? 7.121 8.695 -1.307 1 95.06 109 GLU A O 1
ATOM 781 N N . PRO A 1 110 ? 5.883 8.758 -3.188 1 92.06 110 PRO A N 1
ATOM 782 C CA . PRO A 1 110 ? 6.891 7.984 -3.91 1 92.06 110 PRO A CA 1
ATOM 783 C C . PRO A 1 110 ? 8.219 8.719 -4.039 1 92.06 110 PRO A C 1
ATOM 785 O O . PRO A 1 110 ? 8.242 9.953 -4.129 1 92.06 110 PRO A O 1
ATOM 788 N N . LEU A 1 111 ? 9.328 7.992 -4.051 1 87.19 111 LEU A N 1
ATOM 789 C CA . LEU A 1 111 ? 10.617 8.602 -4.383 1 87.19 111 LEU A CA 1
ATOM 790 C C . LEU A 1 111 ? 10.562 9.289 -5.742 1 87.19 111 LEU A C 1
ATOM 792 O O . LEU A 1 111 ? 9.867 8.82 -6.648 1 87.19 111 LEU A O 1
ATOM 796 N N . PRO A 1 112 ? 11.219 10.383 -5.766 1 85.56 112 PRO A N 1
ATOM 797 C CA . PRO A 1 112 ? 11.141 11.148 -7.016 1 85.56 112 PRO A CA 1
ATOM 798 C C . PRO A 1 112 ? 11.891 10.477 -8.164 1 85.56 112 PRO A C 1
ATOM 800 O O . PRO A 1 112 ? 12.984 10.922 -8.531 1 85.56 112 PRO A O 1
ATOM 803 N N . LEU A 1 113 ? 11.508 9.445 -8.68 1 77.75 113 LEU A N 1
ATOM 804 C CA . LEU A 1 113 ? 12.047 8.742 -9.836 1 77.75 113 LEU A CA 1
ATOM 805 C C . LEU A 1 113 ? 11.07 8.797 -11.008 1 77.75 113 LEU A C 1
ATOM 807 O O . LEU A 1 113 ? 9.859 8.93 -10.805 1 77.75 113 LEU A O 1
ATOM 811 N N . PRO A 1 114 ? 11.688 8.797 -12.156 1 75.94 114 PRO A N 1
ATOM 812 C CA . PRO A 1 114 ? 10.789 8.773 -13.312 1 75.94 114 PRO A CA 1
ATOM 813 C C . PRO A 1 114 ? 9.812 7.602 -13.273 1 75.94 114 PRO A C 1
ATOM 815 O O . PRO A 1 114 ? 10.18 6.492 -12.883 1 75.94 114 PRO A O 1
ATOM 818 N N . GLY A 1 115 ? 8.539 7.848 -13.57 1 73.38 115 GLY A N 1
ATOM 819 C CA . GLY A 1 115 ? 7.523 6.809 -13.594 1 73.38 115 GLY A CA 1
ATOM 820 C C . GLY A 1 115 ? 6.703 6.742 -12.32 1 73.38 115 GLY A C 1
ATOM 821 O O . GLY A 1 115 ? 5.613 6.172 -12.305 1 73.38 115 GLY A O 1
ATOM 822 N N . ASN A 1 116 ? 7.406 7.355 -11.352 1 80 116 ASN A N 1
ATOM 823 C CA . ASN A 1 116 ? 6.641 7.371 -10.109 1 80 116 ASN A CA 1
ATOM 824 C C . ASN A 1 116 ? 5.59 8.477 -10.117 1 80 116 ASN A C 1
ATOM 826 O O . ASN A 1 116 ? 5.836 9.57 -10.633 1 80 116 ASN A O 1
ATOM 830 N N . GLY A 1 117 ? 4.43 8.188 -9.672 1 82.88 117 GLY A N 1
ATOM 831 C CA . GLY A 1 117 ? 3.354 9.164 -9.586 1 82.88 117 GLY A CA 1
ATOM 832 C C . GLY A 1 117 ? 3.529 10.156 -8.453 1 82.88 117 GLY A C 1
ATOM 833 O O . GLY A 1 117 ? 4.562 10.156 -7.781 1 82.88 117 GLY A O 1
ATOM 834 N N . PRO A 1 118 ? 2.605 11 -8.352 1 91.81 118 PRO A N 1
ATOM 835 C CA . PRO A 1 118 ? 2.623 11.977 -7.266 1 91.81 118 PRO A CA 1
ATOM 836 C C . PRO A 1 118 ? 2.26 11.367 -5.914 1 91.81 118 PRO A C 1
ATOM 838 O O . PRO A 1 118 ? 1.865 10.195 -5.848 1 91.81 118 PRO A O 1
ATOM 841 N N . ALA A 1 119 ? 2.438 12.18 -4.859 1 95.12 119 ALA A N 1
ATOM 842 C CA . ALA A 1 119 ? 1.926 11.781 -3.551 1 95.12 119 ALA A CA 1
ATOM 843 C C . ALA A 1 119 ? 0.424 11.516 -3.607 1 95.12 119 ALA A C 1
ATOM 845 O O . ALA A 1 119 ? -0.3 12.172 -4.359 1 95.12 119 ALA A O 1
ATOM 846 N N . ARG A 1 120 ? -0.003 10.578 -2.818 1 94.56 120 ARG A N 1
ATOM 847 C CA . ARG A 1 120 ? -1.417 10.211 -2.848 1 94.56 120 ARG A CA 1
ATOM 848 C C . ARG A 1 120 ? -1.92 9.859 -1.453 1 94.56 120 ARG A C 1
ATOM 850 O O . ARG A 1 120 ? -1.156 9.367 -0.617 1 94.56 120 ARG A O 1
ATOM 857 N N . LEU A 1 121 ? -3.178 10.125 -1.269 1 96.44 121 LEU A N 1
ATOM 858 C CA . LEU A 1 121 ? -3.857 9.711 -0.045 1 96.44 121 LEU A CA 1
ATOM 859 C C . LEU A 1 121 ? -4.105 8.211 -0.043 1 96.44 121 LEU A C 1
ATOM 861 O O . LEU A 1 121 ? -4.66 7.664 -1 1 96.44 121 LEU A O 1
ATOM 865 N N . THR A 1 122 ? -3.631 7.512 0.973 1 91.75 122 THR A N 1
ATOM 866 C CA . THR A 1 122 ? -3.875 6.074 1.033 1 91.75 122 THR A CA 1
ATOM 867 C C . THR A 1 122 ? -4.922 5.746 2.094 1 91.75 122 THR A C 1
ATOM 869 O O . THR A 1 122 ? -5.461 4.637 2.121 1 91.75 122 THR A O 1
ATOM 872 N N . GLY A 1 123 ? -5.215 6.73 2.938 1 93.31 123 GLY A N 1
ATOM 873 C CA . GLY A 1 123 ? -6.242 6.527 3.945 1 93.31 123 GLY A CA 1
ATOM 874 C C . GLY A 1 123 ? -6.523 7.766 4.773 1 93.31 123 GLY A C 1
ATOM 875 O O . GLY A 1 123 ? -5.684 8.664 4.863 1 93.31 123 GLY A O 1
ATOM 876 N N . VAL A 1 124 ? -7.738 7.75 5.379 1 96.19 124 VAL A N 1
ATOM 877 C CA . VAL A 1 124 ? -8.102 8.82 6.305 1 96.19 124 VAL A CA 1
ATOM 878 C C . VAL A 1 124 ? -9.109 8.289 7.328 1 96.19 124 VAL A C 1
ATOM 880 O O . VAL A 1 124 ? -10 7.512 6.988 1 96.19 124 VAL A O 1
ATOM 883 N N . ARG A 1 125 ? -8.969 8.672 8.531 1 95.12 125 ARG A N 1
ATOM 884 C CA . ARG A 1 125 ? -9.93 8.305 9.57 1 95.12 125 ARG A CA 1
ATOM 885 C C . ARG A 1 125 ? -10.172 9.469 10.523 1 95.12 125 ARG A C 1
ATOM 887 O O . ARG A 1 125 ? -9.266 10.25 10.805 1 95.12 125 ARG A O 1
ATOM 894 N N . LEU A 1 126 ? -11.398 9.539 10.945 1 95.5 126 LEU A N 1
ATOM 895 C CA . LEU A 1 126 ? -11.664 10.461 12.047 1 95.5 126 LEU A CA 1
ATOM 896 C C . LEU A 1 126 ? -10.969 9.992 13.32 1 95.5 126 LEU A C 1
ATOM 898 O O . LEU A 1 126 ? -10.914 8.797 13.602 1 95.5 126 LEU A O 1
ATOM 902 N N . ALA A 1 127 ? -10.43 10.984 14.086 1 94.94 127 ALA A N 1
ATOM 903 C CA . ALA A 1 127 ? -9.641 10.625 15.258 1 94.94 127 ALA A CA 1
ATOM 904 C C . ALA A 1 127 ? -9.969 11.531 16.453 1 94.94 127 ALA A C 1
ATOM 906 O O . ALA A 1 127 ? -10.469 12.641 16.266 1 94.94 127 ALA A O 1
ATOM 907 N N . GLU A 1 128 ? -9.734 10.914 17.562 1 94.38 128 GLU A N 1
ATOM 908 C CA . GLU A 1 128 ? -9.695 11.75 18.75 1 94.38 128 GLU A CA 1
ATOM 909 C C . GLU A 1 128 ? -8.312 12.359 18.953 1 94.38 128 GLU A C 1
ATOM 911 O O . GLU A 1 128 ? -7.316 11.828 18.453 1 94.38 128 GLU A O 1
ATOM 916 N N . ASP A 1 129 ? -8.258 13.422 19.688 1 92.94 129 ASP A N 1
ATOM 917 C CA . ASP A 1 129 ? -7.004 14.125 19.938 1 92.94 129 ASP A CA 1
ATOM 918 C C . ASP A 1 129 ? -5.961 13.18 20.531 1 92.94 129 ASP A C 1
ATOM 920 O O . ASP A 1 129 ? -4.777 13.266 20.203 1 92.94 129 ASP A O 1
ATOM 924 N N . SER A 1 130 ? -6.324 12.242 21.266 1 92.12 130 SER A N 1
ATOM 925 C CA . SER A 1 130 ? -5.41 11.391 22.016 1 92.12 130 SER A CA 1
ATOM 926 C C . SER A 1 130 ? -5 10.172 21.203 1 92.12 130 SER A C 1
ATOM 928 O O . SER A 1 130 ? -4.145 9.391 21.641 1 92.12 130 SER A O 1
ATOM 930 N N . ASP A 1 131 ? -5.68 10.031 20.109 1 90.81 131 ASP A N 1
ATOM 931 C CA . ASP A 1 131 ? -5.375 8.836 19.328 1 90.81 131 ASP A CA 1
ATOM 932 C C . ASP A 1 131 ? -3.924 8.844 18.859 1 90.81 131 ASP A C 1
ATOM 934 O O . ASP A 1 131 ? -3.453 9.836 18.297 1 90.81 131 ASP A O 1
ATOM 938 N N . ALA A 1 132 ? -3.209 7.824 19.125 1 87.44 132 ALA A N 1
ATOM 939 C CA . ALA A 1 132 ? -1.842 7.688 18.625 1 87.44 132 ALA A CA 1
ATOM 940 C C . ALA A 1 132 ? -1.823 7.527 17.109 1 87.44 132 ALA A C 1
ATOM 942 O O . ALA A 1 132 ? -2.75 6.961 16.531 1 87.44 132 ALA A O 1
ATOM 943 N N . LEU A 1 133 ? -0.716 8 16.547 1 89.19 133 LEU A N 1
ATOM 944 C CA . LEU A 1 133 ? -0.529 7.828 15.102 1 89.19 133 LEU A CA 1
ATOM 945 C C . LEU A 1 133 ? -0.195 6.375 14.773 1 89.19 133 LEU A C 1
ATOM 947 O O . LEU A 1 133 ? 0.553 5.723 15.5 1 89.19 133 LEU A O 1
ATOM 951 N N . ASN A 1 134 ? -0.821 5.914 13.695 1 81.88 134 ASN A N 1
ATOM 952 C CA . ASN A 1 134 ? -0.504 4.594 13.164 1 81.88 134 ASN A CA 1
ATOM 953 C C . ASN A 1 134 ? -0.775 4.516 11.664 1 81.88 134 ASN A C 1
ATOM 955 O O . ASN A 1 134 ? -1.467 5.367 11.109 1 81.88 134 ASN A O 1
ATOM 959 N N . LEU A 1 135 ? -0.16 3.512 11.008 1 77.44 135 LEU A N 1
ATOM 960 C CA . LEU A 1 135 ? -0.255 3.408 9.562 1 77.44 135 LEU A CA 1
ATOM 961 C C . LEU A 1 135 ? -1.6 2.822 9.141 1 77.44 135 LEU A C 1
ATOM 963 O O . LEU A 1 135 ? -1.872 2.666 7.949 1 77.44 135 LEU A O 1
ATOM 967 N N . HIS A 1 136 ? -2.453 2.463 10.078 1 74.31 136 HIS A N 1
ATOM 968 C CA . HIS A 1 136 ? -3.783 1.96 9.75 1 74.31 136 HIS A CA 1
ATOM 969 C C . HIS A 1 136 ? -4.809 3.086 9.734 1 74.31 136 HIS A C 1
ATOM 971 O O . HIS A 1 136 ? -5.48 3.334 10.734 1 74.31 136 HIS A O 1
ATOM 977 N N . CYS A 1 137 ? -5 3.746 8.617 1 71.12 137 CYS A N 1
ATOM 978 C CA . CYS A 1 137 ? -5.891 4.898 8.547 1 71.12 137 CYS A CA 1
ATOM 979 C C . CYS A 1 137 ? -7.234 4.512 7.941 1 71.12 137 CYS A C 1
ATOM 981 O O . CYS A 1 137 ? -7.926 5.352 7.359 1 71.12 137 CYS A O 1
ATOM 983 N N . HIS A 1 138 ? -7.527 3.217 7.996 1 63.31 138 HIS A N 1
ATOM 984 C CA . HIS A 1 138 ? -8.859 2.828 7.539 1 63.31 138 HIS A CA 1
ATOM 985 C C . HIS A 1 138 ? -9.797 2.598 8.719 1 63.31 138 HIS A C 1
ATOM 987 O O . HIS A 1 138 ? -9.359 2.232 9.812 1 63.31 138 HIS A O 1
ATOM 993 N N . MET B 1 1 ? 42.969 20.531 -22.844 1 26.38 1 MET B N 1
ATOM 994 C CA . MET B 1 1 ? 42.25 21.297 -21.828 1 26.38 1 MET B CA 1
ATOM 995 C C . MET B 1 1 ? 40.969 20.594 -21.438 1 26.38 1 MET B C 1
ATOM 997 O O . MET B 1 1 ? 39.969 20.641 -22.188 1 26.38 1 MET B O 1
ATOM 1001 N N . GLY B 1 2 ? 41 19.234 -21 1 29.73 2 GLY B N 1
ATOM 1002 C CA . GLY B 1 2 ? 40.219 18.031 -20.828 1 29.73 2 GLY B CA 1
ATOM 1003 C C . GLY B 1 2 ? 39.094 18.172 -19.797 1 29.73 2 GLY B C 1
ATOM 1004 O O . GLY B 1 2 ? 39.188 19 -18.891 1 29.73 2 GLY B O 1
ATOM 1005 N N . SER B 1 3 ? 37.75 17.672 -20.188 1 24.69 3 SER B N 1
ATOM 1006 C CA . SER B 1 3 ? 36.344 17.594 -19.75 1 24.69 3 SER B CA 1
ATOM 1007 C C . SER B 1 3 ? 36.219 16.766 -18.484 1 24.69 3 SER B C 1
ATOM 1009 O O . SER B 1 3 ? 36.25 15.531 -18.531 1 24.69 3 SER B O 1
ATOM 1011 N N . LYS B 1 4 ? 36.656 17.156 -17.234 1 25.27 4 LYS B N 1
ATOM 1012 C CA . LYS B 1 4 ? 36.688 16.516 -15.922 1 25.27 4 LYS B CA 1
ATOM 1013 C C . LYS B 1 4 ? 35.281 16.391 -15.336 1 25.27 4 LYS B C 1
ATOM 1015 O O . LYS B 1 4 ? 35.125 16.219 -14.125 1 25.27 4 LYS B O 1
ATOM 1020 N N . LEU B 1 5 ? 34.125 16.438 -16.062 1 26.92 5 LEU B N 1
ATOM 1021 C CA . LEU B 1 5 ? 32.969 16.641 -15.18 1 26.92 5 LEU B CA 1
ATOM 1022 C C . LEU B 1 5 ? 32.75 15.414 -14.305 1 26.92 5 LEU B C 1
ATOM 1024 O O . LEU B 1 5 ? 32.531 14.312 -14.812 1 26.92 5 LEU B O 1
ATOM 1028 N N . LEU B 1 6 ? 33.219 15.352 -12.984 1 22.67 6 LEU B N 1
ATOM 1029 C CA . LEU B 1 6 ? 33.188 14.422 -11.859 1 22.67 6 LEU B CA 1
ATOM 1030 C C . LEU B 1 6 ? 31.766 14.203 -11.375 1 22.67 6 LEU B C 1
ATOM 1032 O O . LEU B 1 6 ? 31.078 15.164 -11.016 1 22.67 6 LEU B O 1
ATOM 1036 N N . PHE B 1 7 ? 31 13.125 -11.844 1 24.39 7 PHE B N 1
ATOM 1037 C CA . PHE B 1 7 ? 29.703 12.578 -11.469 1 24.39 7 PHE B CA 1
ATOM 1038 C C . PHE B 1 7 ? 29.672 12.195 -9.992 1 24.39 7 PHE B C 1
ATOM 1040 O O . PHE B 1 7 ? 30.391 11.281 -9.57 1 24.39 7 PHE B O 1
ATOM 1047 N N . ALA B 1 8 ? 29.547 13.148 -8.969 1 23.14 8 ALA B N 1
ATOM 1048 C CA . ALA B 1 8 ? 29.453 12.969 -7.52 1 23.14 8 ALA B CA 1
ATOM 1049 C C . ALA B 1 8 ? 28.297 12.039 -7.16 1 23.14 8 ALA B C 1
ATOM 1051 O O . ALA B 1 8 ? 27.156 12.281 -7.555 1 23.14 8 ALA B O 1
ATOM 1052 N N . ALA B 1 9 ? 28.531 10.695 -6.812 1 23.59 9 ALA B N 1
ATOM 1053 C CA . ALA B 1 9 ? 27.828 9.523 -6.293 1 23.59 9 ALA B CA 1
ATOM 1054 C C . ALA B 1 9 ? 27.109 9.852 -4.988 1 23.59 9 ALA B C 1
ATOM 1056 O O . ALA B 1 9 ? 27.75 10.156 -3.979 1 23.59 9 ALA B O 1
ATOM 1057 N N . ILE B 1 10 ? 25.875 10.461 -4.992 1 25.19 10 ILE B N 1
ATOM 1058 C CA . ILE B 1 10 ? 25.078 10.789 -3.816 1 25.19 10 ILE B CA 1
ATOM 1059 C C . ILE B 1 10 ? 24.703 9.516 -3.074 1 25.19 10 ILE B C 1
ATOM 1061 O O . ILE B 1 10 ? 23.812 8.781 -3.506 1 25.19 10 ILE B O 1
ATOM 1065 N N . LEU B 1 11 ? 25.547 8.461 -2.727 1 26.86 11 LEU B N 1
ATOM 1066 C CA . LEU B 1 11 ? 25.25 7.32 -1.87 1 26.86 11 LEU B CA 1
ATOM 1067 C C . LEU B 1 11 ? 24.844 7.781 -0.475 1 26.86 11 LEU B C 1
ATOM 1069 O O . LEU B 1 11 ? 25.703 8.109 0.352 1 26.86 11 LEU B O 1
ATOM 1073 N N . ALA B 1 12 ? 23.875 8.617 -0.234 1 28.3 12 ALA B N 1
ATOM 1074 C CA . ALA B 1 12 ? 23.641 8.914 1.175 1 28.3 12 ALA B CA 1
ATOM 1075 C C . ALA B 1 12 ? 23.281 7.656 1.952 1 28.3 12 ALA B C 1
ATOM 1077 O O . ALA B 1 12 ? 22.406 6.883 1.531 1 28.3 12 ALA B O 1
ATOM 1078 N N . SER B 1 13 ? 24.125 7.082 2.805 1 27.92 13 SER B N 1
ATOM 1079 C CA . SER B 1 13 ? 24.078 6.16 3.936 1 27.92 13 SER B CA 1
ATOM 1080 C C . SER B 1 13 ? 22.844 6.418 4.797 1 27.92 13 SER B C 1
ATOM 1082 O O . SER B 1 13 ? 22.766 7.441 5.48 1 27.92 13 SER B O 1
ATOM 1084 N N . VAL B 1 14 ? 21.688 6.09 4.363 1 30.05 14 VAL B N 1
ATOM 1085 C CA . VAL B 1 14 ? 20.594 6.16 5.328 1 30.05 14 VAL B CA 1
ATOM 1086 C C . VAL B 1 14 ? 20.953 5.34 6.57 1 30.05 14 VAL B C 1
ATOM 1088 O O . VAL B 1 14 ? 21.094 4.117 6.492 1 30.05 14 VAL B O 1
ATOM 1091 N N . ALA B 1 15 ? 21.781 5.844 7.5 1 26.38 15 ALA B N 1
ATOM 1092 C CA . ALA B 1 15 ? 21.953 5.359 8.867 1 26.38 15 ALA B CA 1
ATOM 1093 C C . ALA B 1 15 ? 20.625 4.957 9.484 1 26.38 15 ALA B C 1
ATOM 1095 O O . ALA B 1 15 ? 19.766 5.809 9.734 1 26.38 15 ALA B O 1
ATOM 1096 N N . VAL B 1 16 ? 20.203 3.777 9.156 1 29.97 16 VAL B N 1
ATOM 1097 C CA . VAL B 1 16 ? 19.078 3.166 9.867 1 29.97 16 VAL B CA 1
ATOM 1098 C C . VAL B 1 16 ? 19.406 3.078 11.359 1 29.97 16 VAL B C 1
ATOM 1100 O O . VAL B 1 16 ? 20.234 2.273 11.773 1 29.97 16 VAL B O 1
ATOM 1103 N N . LEU B 1 17 ? 19.516 4.203 12.031 1 24.28 17 LEU B N 1
ATOM 1104 C CA . LEU B 1 17 ? 19.578 4.211 13.492 1 24.28 17 LEU B CA 1
ATOM 1105 C C . LEU B 1 17 ? 18.422 3.42 14.094 1 24.28 17 LEU B C 1
ATOM 1107 O O . LEU B 1 17 ? 17.266 3.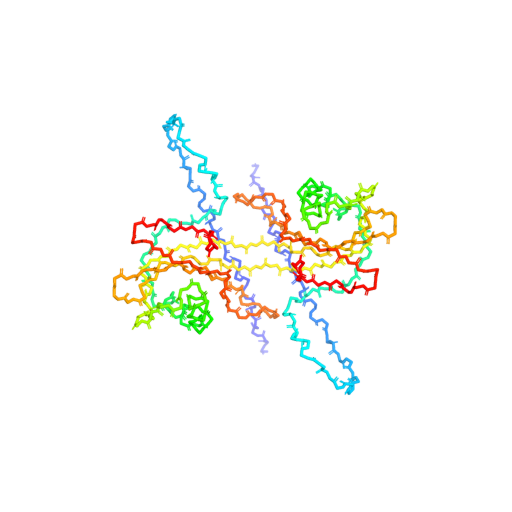84 14 1 24.28 17 LEU B O 1
ATOM 1111 N N . VAL B 1 18 ? 18.5 2.102 14.062 1 28.38 18 VAL B N 1
ATOM 1112 C CA . VAL B 1 18 ? 17.688 1.183 14.859 1 28.38 18 VAL B CA 1
ATOM 1113 C C . VAL B 1 18 ? 17.922 1.444 16.344 1 28.38 18 VAL B C 1
ATOM 1115 O O . VAL B 1 18 ? 18.984 1.115 16.875 1 28.38 18 VAL B O 1
ATOM 1118 N N . ALA B 1 19 ? 17.5 2.588 16.953 1 24.64 19 ALA B N 1
ATOM 1119 C CA . ALA B 1 19 ? 17.594 2.691 18.406 1 24.64 19 ALA B CA 1
ATOM 1120 C C . ALA B 1 19 ? 16.859 1.54 19.078 1 24.64 19 ALA B C 1
ATOM 1122 O O . ALA B 1 19 ? 15.828 1.068 18.578 1 24.64 19 ALA B O 1
ATOM 1123 N N . SER B 1 20 ? 17.469 0.881 20.109 1 24.94 20 SER B N 1
ATOM 1124 C CA . SER B 1 20 ? 17.172 -0.129 21.125 1 24.94 20 SER B CA 1
ATOM 1125 C C . SER B 1 20 ? 15.969 0.261 21.969 1 24.94 20 SER B C 1
ATOM 1127 O O . SER B 1 20 ? 16.016 1.246 22.703 1 24.94 20 SER B O 1
ATOM 1129 N N . PHE B 1 21 ? 14.742 0.068 21.594 1 26.38 21 PHE B N 1
ATOM 1130 C CA . PHE B 1 21 ? 13.578 0.154 22.484 1 26.38 21 PHE B CA 1
ATOM 1131 C C . PHE B 1 21 ? 13.695 -0.83 23.641 1 26.38 21 PHE B C 1
ATOM 1133 O O . PHE B 1 21 ? 13.523 -2.037 23.453 1 26.38 21 PHE B O 1
ATOM 1140 N N . ALA B 1 22 ? 14.469 -0.643 24.781 1 23.67 22 ALA B N 1
ATOM 1141 C CA . ALA B 1 22 ? 14.562 -1.403 26.031 1 23.67 22 ALA B CA 1
ATOM 1142 C C . ALA B 1 22 ? 13.25 -1.348 26.797 1 23.67 22 ALA B C 1
ATOM 1144 O O . ALA B 1 22 ? 13.086 -2.039 27.812 1 23.67 22 ALA B O 1
ATOM 1145 N N . GLY B 1 23 ? 12.242 -0.42 26.828 1 22.81 23 GLY B N 1
ATOM 1146 C CA . GLY B 1 23 ? 11.523 -0.261 28.094 1 22.81 23 GLY B CA 1
ATOM 1147 C C . GLY B 1 23 ? 10.781 -1.512 28.516 1 22.81 23 GLY B C 1
ATOM 1148 O O . GLY B 1 23 ? 10.43 -2.346 27.672 1 22.81 23 GLY B O 1
ATOM 1149 N N . SER B 1 24 ? 10.555 -1.789 29.906 1 22.58 24 SER B N 1
ATOM 1150 C CA . SER B 1 24 ? 10.18 -2.775 30.922 1 22.58 24 SER B CA 1
ATOM 1151 C C . SER B 1 24 ? 8.727 -3.209 30.766 1 22.58 24 SER B C 1
ATOM 1153 O O . SER B 1 24 ? 8.414 -4.395 30.891 1 22.58 24 SER B O 1
ATOM 1155 N N . GLN B 1 25 ? 7.68 -2.348 31.172 1 22.8 25 GLN B N 1
ATOM 1156 C CA . GLN B 1 25 ? 6.66 -2.715 32.156 1 22.8 25 GLN B CA 1
ATOM 1157 C C . GLN B 1 25 ? 5.727 -3.785 31.594 1 22.8 25 GLN B C 1
ATOM 1159 O O . GLN B 1 25 ? 5.555 -3.898 30.375 1 22.8 25 GLN B O 1
ATOM 1164 N N . GLN B 1 26 ? 5.105 -4.809 32.531 1 23.38 26 GLN B N 1
ATOM 1165 C CA . GLN B 1 26 ? 4.371 -6.07 32.594 1 23.38 26 GLN B CA 1
ATOM 1166 C C . GLN B 1 26 ? 2.957 -5.906 32.062 1 23.38 26 GLN B C 1
ATOM 1168 O O . GLN B 1 26 ? 2.143 -6.828 32.156 1 23.38 26 GLN B O 1
ATOM 1173 N N . ARG B 1 27 ? 2.32 -4.672 31.922 1 25.47 27 ARG B N 1
ATOM 1174 C CA . ARG B 1 27 ? 0.862 -4.715 31.953 1 25.47 27 ARG B CA 1
ATOM 1175 C C . ARG B 1 27 ? 0.316 -5.66 30.891 1 25.47 27 ARG B C 1
ATOM 1177 O O . ARG B 1 27 ? 0.95 -5.871 29.859 1 25.47 27 ARG B O 1
ATOM 1184 N N . THR B 1 28 ? -0.66 -6.555 31.109 1 26.27 28 THR B N 1
ATOM 1185 C CA . THR B 1 28 ? -1.466 -7.613 30.516 1 26.27 28 THR B CA 1
ATOM 1186 C C . THR B 1 28 ? -2.049 -7.164 29.188 1 26.27 28 THR B C 1
ATOM 1188 O O . THR B 1 28 ? -2.863 -6.238 29.125 1 26.27 28 THR B O 1
ATOM 1191 N N . ALA B 1 29 ? -1.288 -7.234 28.109 1 27.95 29 ALA B N 1
ATOM 1192 C CA . ALA B 1 29 ? -1.002 -6.723 26.766 1 27.95 29 ALA B CA 1
ATOM 1193 C C . ALA B 1 29 ? -2.051 -7.191 25.766 1 27.95 29 ALA B C 1
ATOM 1195 O O . ALA B 1 29 ? -2.146 -8.391 25.469 1 27.95 29 ALA B O 1
ATOM 1196 N N . GLY B 1 30 ? -3.301 -6.672 25.844 1 26.11 30 GLY B N 1
ATOM 1197 C CA . GLY B 1 30 ? -4.352 -6.977 24.875 1 26.11 30 GLY B CA 1
ATOM 1198 C C . GLY B 1 30 ? -3.838 -7.105 23.453 1 26.11 30 GLY B C 1
ATOM 1199 O O . GLY B 1 30 ? -2.723 -6.68 23.156 1 26.11 30 GLY B O 1
ATOM 1200 N N . GLN B 1 31 ? -4.672 -7.816 22.422 1 26.58 31 GLN B N 1
ATOM 1201 C CA . GLN B 1 31 ? -4.348 -8.297 21.094 1 26.58 31 GLN B CA 1
ATOM 1202 C C . GLN B 1 31 ? -3.721 -7.191 20.25 1 26.58 31 GLN B C 1
ATOM 1204 O O . GLN B 1 31 ? -4.41 -6.531 19.469 1 26.58 31 GLN B O 1
ATOM 1209 N N . SER B 1 32 ? -3.023 -6.18 20.828 1 30.25 32 SER B N 1
ATOM 1210 C CA . SER B 1 32 ? -2.48 -5.086 20.031 1 30.25 32 SER B CA 1
ATOM 1211 C C . SER B 1 32 ? -1.492 -5.598 19 1 30.25 32 SER B C 1
ATOM 1213 O O . SER B 1 32 ? -0.408 -6.074 19.344 1 30.25 32 SER B O 1
ATOM 1215 N N . SER B 1 33 ? -1.936 -6.457 18.078 1 32.5 33 SER B N 1
ATOM 1216 C CA . SER B 1 33 ? -1 -6.914 17.047 1 32.5 33 SER B CA 1
ATOM 1217 C C . SER B 1 33 ? -0.016 -5.816 16.672 1 32.5 33 SER B C 1
ATOM 1219 O O . SER B 1 33 ? -0.406 -4.66 16.484 1 32.5 33 SER B O 1
ATOM 1221 N N . PRO B 1 34 ? 1.148 -5.852 17.141 1 35.41 34 PRO B N 1
ATOM 1222 C CA . PRO B 1 34 ? 2.184 -4.91 16.719 1 35.41 34 PRO B CA 1
ATOM 1223 C C . PRO B 1 34 ? 2.102 -4.586 15.219 1 35.41 34 PRO B C 1
ATOM 1225 O O . PRO B 1 34 ? 2.016 -5.496 14.391 1 35.41 34 PRO B O 1
ATOM 1228 N N . MET B 1 35 ? 1.091 -3.76 14.844 1 36.03 35 MET B N 1
ATOM 1229 C CA . MET B 1 35 ? 1.132 -3.393 13.43 1 36.03 35 MET B CA 1
ATOM 1230 C C . MET B 1 35 ? 2.568 -3.176 12.969 1 36.03 35 MET B C 1
ATOM 1232 O O . MET B 1 35 ? 3.334 -2.463 13.617 1 36.03 35 MET B O 1
ATOM 1236 N N . PRO B 1 36 ? 3.24 -4.027 12.266 1 42.91 36 PRO B N 1
ATOM 1237 C CA . PRO B 1 36 ? 4.625 -3.92 11.805 1 42.91 36 PRO B CA 1
ATOM 1238 C C . PRO B 1 36 ? 5.047 -2.477 11.531 1 42.91 36 PRO B C 1
ATOM 1240 O O . PRO B 1 36 ? 6.199 -2.221 11.18 1 42.91 36 PRO B O 1
ATOM 1243 N N . GLY B 1 37 ? 4.32 -1.531 11.117 1 49.69 37 GLY B N 1
ATOM 1244 C CA . GLY B 1 37 ? 4.953 -0.41 10.445 1 49.69 37 GLY B CA 1
ATOM 1245 C C . GLY B 1 37 ? 5.84 0.415 11.359 1 49.69 37 GLY B C 1
ATOM 1246 O O . GLY B 1 37 ? 5.5 0.628 12.531 1 49.69 37 GLY B O 1
ATOM 1247 N N . GLY B 1 38 ? 7.094 0.112 11.422 1 58.56 38 GLY B N 1
ATOM 1248 C CA . GLY B 1 38 ? 8.195 0.85 12.016 1 58.56 38 GLY B CA 1
ATOM 1249 C C . GLY B 1 38 ? 8.016 2.354 11.945 1 58.56 38 GLY B C 1
ATOM 1250 O O . GLY B 1 38 ? 8.617 3.018 11.102 1 58.56 38 GLY B O 1
ATOM 1251 N N . ILE B 1 39 ? 6.867 2.889 12.234 1 67.88 39 ILE B N 1
ATOM 1252 C CA . ILE B 1 39 ? 6.781 4.344 12.164 1 67.88 39 ILE B CA 1
ATOM 1253 C C . ILE B 1 39 ? 7.75 4.965 13.164 1 67.88 39 ILE B C 1
ATOM 1255 O O . ILE B 1 39 ? 7.988 4.406 14.234 1 67.88 39 ILE B O 1
ATOM 1259 N N . SER B 1 40 ? 8.57 5.781 12.688 1 68.44 40 SER B N 1
ATOM 1260 C CA . SER B 1 40 ? 9.43 6.551 13.586 1 68.44 40 SER B CA 1
ATOM 1261 C C . SER B 1 40 ? 8.602 7.395 14.547 1 68.44 40 SER B C 1
ATOM 1263 O O . SER B 1 40 ? 7.406 7.609 14.328 1 68.44 40 SER B O 1
ATOM 1265 N N . GLY B 1 41 ? 9.086 7.66 15.703 1 69.62 41 GLY B N 1
ATOM 1266 C CA . GLY B 1 41 ? 8.453 8.461 16.734 1 69.62 41 GLY B CA 1
ATOM 1267 C C . GLY B 1 41 ? 7.758 9.695 16.188 1 69.62 41 GLY B C 1
ATOM 1268 O O . GLY B 1 41 ? 8.07 10.156 15.094 1 69.62 41 GLY B O 1
ATOM 1269 N N . GLY B 1 42 ? 6.566 10.211 16.719 1 85 42 GLY B N 1
ATOM 1270 C CA . GLY B 1 42 ? 5.793 11.406 16.391 1 85 42 GLY B CA 1
ATOM 1271 C C . GLY B 1 42 ? 6.59 12.688 16.547 1 85 42 GLY B C 1
ATOM 1272 O O . GLY B 1 42 ? 7.395 12.828 17.469 1 85 42 GLY B O 1
ATOM 1273 N N . GLN B 1 43 ? 6.645 13.5 15.453 1 93.19 43 GLN B N 1
ATOM 1274 C CA . GLN B 1 43 ? 7.246 14.828 15.445 1 93.19 43 GLN B CA 1
ATOM 1275 C C . GLN B 1 43 ? 6.215 15.898 15.102 1 93.19 43 GLN B C 1
ATOM 1277 O O . GLN B 1 43 ? 5.176 15.594 14.508 1 93.19 43 GLN B O 1
ATOM 1282 N N . ASP B 1 44 ? 6.598 17.109 15.539 1 96.88 44 ASP B N 1
ATOM 1283 C CA . ASP B 1 44 ? 5.738 18.234 15.156 1 96.88 44 ASP B CA 1
ATOM 1284 C C . ASP B 1 44 ? 5.746 18.422 13.641 1 96.88 44 ASP B C 1
ATOM 1286 O O . ASP B 1 44 ? 6.785 18.266 13 1 96.88 44 ASP B O 1
ATOM 1290 N N . ALA B 1 45 ? 4.59 18.859 13.164 1 97.81 45 ALA B N 1
ATOM 1291 C CA . ALA B 1 45 ? 4.484 19.078 11.727 1 97.81 45 ALA B CA 1
ATOM 1292 C C . ALA B 1 45 ? 5.379 20.234 11.289 1 97.81 45 ALA B C 1
ATOM 1294 O O . ALA B 1 45 ? 5.555 21.219 12.023 1 97.81 45 ALA B O 1
ATOM 1295 N N . THR B 1 46 ? 5.926 20.094 10.102 1 98 46 THR B N 1
ATOM 1296 C CA . THR B 1 46 ? 6.734 21.125 9.445 1 98 46 THR B CA 1
ATOM 1297 C C . THR B 1 46 ? 5.977 21.734 8.273 1 98 46 THR B C 1
ATOM 1299 O O . THR B 1 46 ? 4.945 21.203 7.848 1 98 46 THR B O 1
ATOM 1302 N N . PRO B 1 47 ? 6.48 22.828 7.766 1 98.25 47 PRO B N 1
ATOM 1303 C CA . PRO B 1 47 ? 5.852 23.406 6.57 1 98.25 47 PRO B CA 1
ATOM 1304 C C . PRO B 1 47 ? 5.816 22.422 5.402 1 98.25 47 PRO B C 1
ATOM 1306 O O . PRO B 1 47 ? 4.871 22.438 4.609 1 98.25 47 PRO B O 1
ATOM 1309 N N . GLU B 1 48 ? 6.82 21.562 5.301 1 97.25 48 GLU B N 1
ATOM 1310 C CA . GLU B 1 48 ? 6.863 20.562 4.238 1 97.25 48 GLU B CA 1
ATOM 1311 C C . GLU B 1 48 ? 5.742 19.531 4.398 1 97.25 48 GLU B C 1
ATOM 1313 O O . GLU B 1 48 ? 5.117 19.125 3.414 1 97.25 48 GLU B O 1
ATOM 1318 N N . VAL B 1 49 ? 5.496 19.125 5.594 1 98 49 VAL B N 1
ATOM 1319 C CA . VAL B 1 49 ? 4.426 18.172 5.855 1 98 49 VAL B CA 1
ATOM 1320 C C . VAL B 1 49 ? 3.07 18.828 5.598 1 98 49 VAL B C 1
ATOM 1322 O O . VAL B 1 49 ? 2.16 18.188 5.059 1 98 49 VAL B O 1
ATOM 1325 N N . GLN B 1 50 ? 2.924 20.094 6.051 1 98.75 50 GLN B N 1
ATOM 1326 C CA . GLN B 1 50 ? 1.692 20.812 5.727 1 98.75 50 GLN B CA 1
ATOM 1327 C C . GLN B 1 50 ? 1.464 20.859 4.219 1 98.75 50 GLN B C 1
ATOM 1329 O O . GLN B 1 50 ? 0.344 20.641 3.75 1 98.75 50 GLN B O 1
ATOM 1334 N N . ALA B 1 51 ? 2.557 21.141 3.467 1 98.5 51 ALA B N 1
ATOM 1335 C CA . ALA B 1 51 ? 2.441 21.188 2.012 1 98.5 51 ALA B CA 1
ATOM 1336 C C . ALA B 1 51 ? 2.018 19.844 1.444 1 98.5 51 ALA B C 1
ATOM 1338 O O . ALA B 1 51 ? 1.244 19.781 0.486 1 98.5 51 ALA B O 1
ATOM 1339 N N . LEU B 1 52 ? 2.529 18.781 1.959 1 98.12 52 LEU B N 1
ATOM 1340 C CA . LEU B 1 52 ? 2.145 17.422 1.553 1 98.12 52 LEU B CA 1
ATOM 1341 C C . LEU B 1 52 ? 0.661 17.188 1.808 1 98.12 52 LEU B C 1
ATOM 1343 O O . LEU B 1 52 ? -0.042 16.656 0.946 1 98.12 52 LEU B O 1
ATOM 1347 N N . CYS B 1 53 ? 0.172 17.531 2.938 1 98.56 53 CYS B N 1
ATOM 1348 C CA . CYS B 1 53 ? -1.248 17.406 3.248 1 98.56 53 CYS B CA 1
ATOM 1349 C C . CYS B 1 53 ? -2.092 18.203 2.256 1 98.56 53 CYS B C 1
ATOM 1351 O O . CYS B 1 53 ? -3.15 17.734 1.827 1 98.56 53 CYS B O 1
ATOM 1353 N N . ASP B 1 54 ? -1.571 19.359 1.938 1 98.62 54 ASP B N 1
ATOM 1354 C CA . ASP B 1 54 ? -2.322 20.234 1.031 1 98.62 54 ASP B CA 1
ATOM 1355 C C . ASP B 1 54 ? -2.482 19.578 -0.34 1 98.62 54 ASP B C 1
ATOM 1357 O O . ASP B 1 54 ? -3.498 19.766 -1.011 1 98.62 54 ASP B O 1
ATOM 1361 N N . LYS B 1 55 ? -1.522 18.828 -0.772 1 97.88 55 LYS B N 1
ATOM 1362 C CA . LYS B 1 55 ? -1.569 18.172 -2.07 1 97.88 55 LYS B CA 1
ATOM 1363 C C . LYS B 1 55 ? -2.707 17.156 -2.127 1 97.88 55 LYS B C 1
ATOM 1365 O O . LYS B 1 55 ? -3.225 16.844 -3.205 1 97.88 55 LYS B O 1
ATOM 1370 N N . VAL B 1 56 ? -3.074 16.594 -0.99 1 98 56 VAL B N 1
ATOM 1371 C CA . VAL B 1 56 ? -4.078 15.531 -0.996 1 98 56 VAL B CA 1
ATOM 1372 C C . VAL B 1 56 ? -5.363 16.031 -0.341 1 98 56 VAL B C 1
ATOM 1374 O O . VAL B 1 56 ? -6.246 15.234 -0.01 1 98 56 VAL B O 1
ATOM 1377 N N . LYS B 1 57 ? -5.508 17.266 -0.162 1 98.5 57 LYS B N 1
ATOM 1378 C CA . LYS B 1 57 ? -6.609 17.859 0.597 1 98.5 57 LYS B CA 1
ATOM 1379 C C . LYS B 1 57 ? -7.953 17.531 -0.043 1 98.5 57 LYS B C 1
ATOM 1381 O O . LYS B 1 57 ? -8.898 17.141 0.647 1 98.5 57 LYS B O 1
ATOM 1386 N N . SER B 1 58 ? -8.078 17.672 -1.334 1 98.19 58 SER B N 1
ATOM 1387 C CA . SER B 1 58 ? -9.352 17.438 -2.008 1 98.19 58 SER B CA 1
ATOM 1388 C C . SER B 1 58 ? -9.828 16 -1.778 1 98.19 58 SER B C 1
ATOM 1390 O O . SER B 1 58 ? -10.984 15.781 -1.418 1 98.19 58 SER B O 1
ATOM 1392 N N . ASP B 1 59 ? -8.945 15.094 -1.968 1 97.31 59 ASP B N 1
ATOM 1393 C CA . ASP B 1 59 ? -9.297 13.688 -1.761 1 97.31 59 ASP B CA 1
ATOM 1394 C C . ASP B 1 59 ? -9.633 13.422 -0.297 1 97.31 59 ASP B C 1
ATOM 1396 O O . ASP B 1 59 ? -10.562 12.664 -0 1 97.31 59 ASP B O 1
ATOM 1400 N N . ALA B 1 60 ? -8.875 13.992 0.579 1 97.75 60 ALA B N 1
ATOM 1401 C CA . ALA B 1 60 ? -9.094 13.781 2.006 1 97.75 60 ALA B CA 1
ATOM 1402 C C . ALA B 1 60 ? -10.461 14.32 2.436 1 97.75 60 ALA B C 1
ATOM 1404 O O . ALA B 1 60 ? -11.203 13.641 3.146 1 97.75 60 ALA B O 1
ATOM 1405 N N . VAL B 1 61 ? -10.781 15.445 1.983 1 97.62 61 VAL B N 1
ATOM 1406 C CA . VAL B 1 61 ? -12.047 16.078 2.348 1 97.62 61 VAL B CA 1
ATOM 1407 C C . VAL B 1 61 ? -13.211 15.25 1.792 1 97.62 61 VAL B C 1
ATOM 1409 O O . VAL B 1 61 ? -14.203 15.016 2.486 1 97.62 61 VAL B O 1
ATOM 1412 N N . ALA B 1 62 ? -13.086 14.812 0.589 1 97.12 62 ALA B N 1
ATOM 1413 C CA . ALA B 1 62 ? -14.117 13.977 -0.011 1 97.12 62 ALA B CA 1
ATOM 1414 C C . ALA B 1 62 ? -14.305 12.68 0.781 1 97.12 62 ALA B C 1
ATOM 1416 O O . ALA B 1 62 ? -15.438 12.266 1.04 1 97.12 62 ALA B O 1
ATOM 1417 N N . ALA B 1 63 ? -13.273 12.125 1.173 1 96.38 63 ALA B N 1
ATOM 1418 C CA . ALA B 1 63 ? -13.336 10.875 1.918 1 96.38 63 ALA B CA 1
ATOM 1419 C C . ALA B 1 63 ? -13.945 11.086 3.299 1 96.38 63 ALA B C 1
ATOM 1421 O O . ALA B 1 63 ? -14.734 10.258 3.768 1 96.38 63 ALA B O 1
ATOM 1422 N N . LEU B 1 64 ? -13.594 12.117 3.934 1 96 64 LEU B N 1
ATOM 1423 C CA . LEU B 1 64 ? -14.148 12.43 5.25 1 96 64 LEU B CA 1
ATOM 1424 C C . LEU B 1 64 ? -15.648 12.672 5.164 1 96 64 LEU B C 1
ATOM 1426 O O . LEU B 1 64 ? -16.406 12.203 6.016 1 96 64 LEU B O 1
ATOM 1430 N N . ALA B 1 65 ? -16.078 13.336 4.148 1 95.19 65 ALA B N 1
ATOM 1431 C CA . ALA B 1 65 ? -17.5 13.609 3.941 1 95.19 65 ALA B CA 1
ATOM 1432 C C . ALA B 1 65 ? -18.281 12.312 3.715 1 95.19 65 ALA B C 1
ATOM 1434 O O . ALA B 1 65 ? -19.438 12.203 4.113 1 95.19 65 ALA B O 1
ATOM 1435 N N . SER B 1 66 ? -17.672 11.43 3.068 1 94.12 66 SER B N 1
ATOM 1436 C CA . SER B 1 66 ? -18.328 10.148 2.801 1 94.12 66 SER B CA 1
ATOM 1437 C C . SER B 1 66 ? -18.5 9.336 4.078 1 94.12 66 SER B C 1
ATOM 1439 O O . SER B 1 66 ? -19.391 8.492 4.168 1 94.12 66 SER B O 1
ATOM 1441 N N . LYS B 1 67 ? -17.641 9.531 5.004 1 91.25 67 LYS B N 1
ATOM 1442 C CA . LYS B 1 67 ? -17.703 8.812 6.273 1 91.25 67 LYS B CA 1
ATOM 1443 C C . LYS B 1 67 ? -18.719 9.453 7.215 1 91.25 67 LYS B C 1
ATOM 1445 O O . LYS B 1 67 ? -19.391 8.75 7.984 1 91.25 67 LYS B O 1
ATOM 1450 N N . ASP B 1 68 ? -18.797 10.766 7.184 1 92.31 68 ASP B N 1
ATOM 1451 C CA . ASP B 1 68 ? -19.734 11.555 7.977 1 92.31 68 ASP B CA 1
ATOM 1452 C C . ASP B 1 68 ? -20.25 12.75 7.188 1 92.31 68 ASP B C 1
ATOM 1454 O O . ASP B 1 68 ? -19.578 13.773 7.09 1 92.31 68 ASP B O 1
ATOM 1458 N N . SER B 1 69 ? -21.391 12.602 6.699 1 91.38 69 SER B N 1
ATOM 1459 C CA . SER B 1 69 ? -21.953 13.617 5.812 1 91.38 69 SER B CA 1
ATOM 1460 C C . SER B 1 69 ? -22.203 14.93 6.555 1 91.38 69 SER B C 1
ATOM 1462 O O . SER B 1 69 ? -22.359 15.977 5.934 1 91.38 69 SER B O 1
ATOM 1464 N N . ASN B 1 70 ? -22.203 14.852 7.852 1 92.75 70 ASN B N 1
ATOM 1465 C CA . ASN B 1 70 ? -22.453 16.062 8.633 1 92.75 70 ASN B CA 1
ATOM 1466 C C . ASN B 1 70 ? -21.141 16.75 9.016 1 92.75 70 ASN B C 1
ATOM 1468 O O . ASN B 1 70 ? -21.156 17.828 9.617 1 92.75 70 ASN B O 1
ATOM 1472 N N . LEU B 1 71 ? -20.188 16.156 8.648 1 93.5 71 LEU B N 1
ATOM 1473 C CA . LEU B 1 71 ? -18.875 16.703 9.016 1 93.5 71 LEU B CA 1
ATOM 1474 C C . LEU B 1 71 ? -18.5 17.875 8.133 1 93.5 71 LEU B C 1
ATOM 1476 O O . LEU B 1 71 ? -18.609 17.797 6.91 1 93.5 71 LEU B O 1
ATOM 1480 N N . GLU B 1 72 ? -18.172 18.969 8.773 1 94.25 72 GLU B N 1
ATOM 1481 C CA . GLU B 1 72 ? -17.641 20.125 8.062 1 94.25 72 GLU B CA 1
ATOM 1482 C C . GLU B 1 72 ? -16.156 20.328 8.359 1 94.25 72 GLU B C 1
ATOM 1484 O O . GLU B 1 72 ? -15.773 20.469 9.523 1 94.25 72 GLU B O 1
ATOM 1489 N N . VAL B 1 73 ? -15.422 20.359 7.312 1 97.5 73 VAL B N 1
ATOM 1490 C CA . VAL B 1 73 ? -13.992 20.625 7.457 1 97.5 73 VAL B CA 1
ATOM 1491 C C . VAL B 1 73 ? -13.727 22.109 7.297 1 97.5 73 VAL B C 1
ATOM 1493 O O . VAL B 1 73 ? -13.828 22.656 6.191 1 97.5 73 VAL B O 1
ATOM 1496 N N . THR B 1 74 ? -13.391 22.781 8.328 1 97.75 74 THR B N 1
ATOM 1497 C CA . THR B 1 74 ? -13.203 24.219 8.289 1 97.75 74 THR B CA 1
ATOM 1498 C C . THR B 1 74 ? -11.727 24.578 8.445 1 97.75 74 THR B C 1
ATOM 1500 O O . THR B 1 74 ? -11.336 25.734 8.266 1 97.75 74 THR B O 1
ATOM 1503 N N . GLU B 1 75 ? -10.953 23.609 8.852 1 97.94 75 GLU B N 1
ATOM 1504 C CA . GLU B 1 75 ? -9.5 23.719 8.938 1 97.94 75 GLU B CA 1
ATOM 1505 C C . GLU B 1 75 ? -8.828 22.469 8.391 1 97.94 75 GLU B C 1
ATOM 1507 O O . GLU B 1 75 ? -9.43 21.391 8.367 1 97.94 75 GLU B O 1
ATOM 1512 N N . PHE B 1 76 ? -7.625 22.656 7.914 1 98.69 76 PHE B N 1
ATOM 1513 C CA . PHE B 1 76 ? -6.82 21.547 7.41 1 98.69 76 PHE B CA 1
ATOM 1514 C C . PHE B 1 76 ? -5.355 21.734 7.781 1 98.69 76 PHE B C 1
ATOM 1516 O O . PHE B 1 76 ? -4.516 21.984 6.914 1 98.69 76 PHE B O 1
ATOM 1523 N N . LYS B 1 77 ? -5.09 21.547 9.125 1 98.69 77 LYS B N 1
ATOM 1524 C CA . LYS B 1 77 ? -3.787 21.906 9.68 1 98.69 77 LYS B CA 1
ATOM 1525 C C . LYS B 1 77 ? -3.072 20.672 10.234 1 98.69 77 LYS B C 1
ATOM 1527 O O . LYS B 1 77 ? -3.566 20.016 11.156 1 98.69 77 LYS B O 1
ATOM 1532 N N . ALA B 1 78 ? -1.898 20.438 9.742 1 98.69 78 ALA B N 1
ATOM 1533 C CA . ALA B 1 78 ? -1.082 19.344 10.258 1 98.69 78 ALA B CA 1
ATOM 1534 C C . ALA B 1 78 ? -0.539 19.656 11.641 1 98.69 78 ALA B C 1
ATOM 1536 O O . ALA B 1 78 ? 0.019 20.734 11.867 1 98.69 78 ALA B O 1
ATOM 1537 N N . ILE B 1 79 ? -0.679 18.719 12.547 1 98.44 79 ILE B N 1
ATOM 1538 C CA . ILE B 1 79 ? -0.26 18.938 13.93 1 98.44 79 ILE B CA 1
ATOM 1539 C C . ILE B 1 79 ? 1.021 18.156 14.203 1 98.44 79 ILE B C 1
ATOM 1541 O O . ILE B 1 79 ? 1.999 18.703 14.711 1 98.44 79 ILE B O 1
ATOM 1545 N N . SER B 1 80 ? 1.023 16.938 13.945 1 97.56 80 SER B N 1
ATOM 1546 C CA . SER B 1 80 ? 2.152 16.031 14.125 1 97.56 80 SER B CA 1
ATOM 1547 C C . SER B 1 80 ? 2.158 14.93 13.07 1 97.56 80 SER B C 1
ATOM 1549 O O . SER B 1 80 ? 1.204 14.797 12.305 1 97.56 80 SER B O 1
ATOM 1551 N N . PHE B 1 81 ? 3.33 14.25 13.055 1 96.94 81 PHE B N 1
ATOM 1552 C CA . PHE B 1 81 ? 3.422 13.219 12.031 1 96.94 81 PHE B CA 1
ATOM 1553 C C . PHE B 1 81 ? 4.48 12.18 12.398 1 96.94 81 PHE B C 1
ATOM 1555 O O . PHE B 1 81 ? 5.297 12.414 13.297 1 96.94 81 PHE B O 1
ATOM 1562 N N . ALA B 1 82 ? 4.336 11.109 11.695 1 94.06 82 ALA B N 1
ATOM 1563 C CA . ALA B 1 82 ? 5.34 10.047 11.672 1 94.06 82 ALA B CA 1
ATOM 1564 C C . ALA B 1 82 ? 5.508 9.484 10.258 1 94.06 82 ALA B C 1
ATOM 1566 O O . ALA B 1 82 ? 4.637 9.656 9.406 1 94.06 82 ALA B O 1
ATOM 1567 N N . THR B 1 83 ? 6.727 8.922 10.07 1 92.38 83 THR B N 1
ATOM 1568 C CA . THR B 1 83 ? 7.012 8.422 8.727 1 92.38 83 THR B CA 1
ATOM 1569 C C . THR B 1 83 ? 7.492 6.973 8.789 1 92.38 83 THR B C 1
ATOM 1571 O O . THR B 1 83 ? 8 6.52 9.812 1 92.38 83 THR B O 1
ATOM 1574 N N . GLN B 1 84 ? 7.262 6.332 7.688 1 85.5 84 GLN B N 1
ATOM 1575 C CA . GLN B 1 84 ? 7.805 5 7.457 1 85.5 84 GLN B CA 1
ATOM 1576 C C . GLN B 1 84 ? 8.305 4.848 6.023 1 85.5 84 GLN B C 1
ATOM 1578 O O . GLN B 1 84 ? 7.562 5.105 5.074 1 85.5 84 GLN B O 1
ATOM 1583 N N . VAL B 1 85 ? 9.625 4.449 5.996 1 85.62 85 VAL B N 1
ATOM 1584 C CA . VAL B 1 85 ? 10.18 4.168 4.68 1 85.62 85 VAL B CA 1
ATOM 1585 C C . VAL B 1 85 ? 9.625 2.848 4.152 1 85.62 85 VAL B C 1
ATOM 1587 O O . VAL B 1 85 ? 9.68 1.826 4.844 1 85.62 85 VAL B O 1
ATOM 1590 N N . VAL B 1 86 ? 9.031 2.955 2.975 1 84.88 86 VAL B N 1
ATOM 1591 C CA . VAL B 1 86 ? 8.555 1.757 2.293 1 84.88 86 VAL B CA 1
ATOM 1592 C C . VAL B 1 86 ? 9.375 1.52 1.026 1 84.88 86 VAL B C 1
ATOM 1594 O O . VAL B 1 86 ? 9.531 2.426 0.205 1 84.88 86 VAL B O 1
ATOM 1597 N N . ALA B 1 87 ? 9.938 0.322 0.96 1 87.19 87 ALA B N 1
ATOM 1598 C CA . ALA B 1 87 ? 10.695 -0.093 -0.216 1 87.19 87 ALA B CA 1
ATOM 1599 C C . ALA B 1 87 ? 10.539 -1.591 -0.466 1 87.19 87 ALA B C 1
ATOM 1601 O O . ALA B 1 87 ? 10.711 -2.4 0.45 1 87.19 87 ALA B O 1
ATOM 1602 N N . GLY B 1 88 ? 10.18 -1.939 -1.74 1 90.88 88 GLY B N 1
ATOM 1603 C CA . GLY B 1 88 ? 10.008 -3.332 -2.119 1 90.88 88 GLY B CA 1
ATOM 1604 C C . GLY B 1 88 ? 9.469 -3.506 -3.527 1 90.88 88 GLY B C 1
ATOM 1605 O O . GLY B 1 88 ? 9.719 -2.668 -4.398 1 90.88 88 GLY B O 1
ATOM 1606 N N . ILE B 1 89 ? 8.883 -4.68 -3.723 1 91.19 89 ILE B N 1
ATOM 1607 C CA . ILE B 1 89 ? 8.352 -5.012 -5.039 1 91.19 89 ILE B CA 1
ATOM 1608 C C . ILE B 1 89 ? 6.926 -5.535 -4.906 1 91.19 89 ILE B C 1
ATOM 1610 O O . ILE B 1 89 ? 6.652 -6.398 -4.066 1 91.19 89 ILE B O 1
ATOM 1614 N N . ASN B 1 90 ? 6.094 -4.914 -5.68 1 92.12 90 ASN B N 1
ATOM 1615 C CA . ASN B 1 90 ? 4.777 -5.512 -5.871 1 92.12 90 ASN B CA 1
ATOM 1616 C C . ASN B 1 90 ? 4.797 -6.559 -6.98 1 92.12 90 ASN B C 1
ATOM 1618 O O . ASN B 1 90 ? 5.297 -6.301 -8.078 1 92.12 90 ASN B O 1
ATOM 1622 N N . TYR B 1 91 ? 4.227 -7.668 -6.633 1 94 91 TYR B N 1
ATOM 1623 C CA . TYR B 1 91 ? 3.979 -8.711 -7.625 1 94 91 TYR B CA 1
ATOM 1624 C C . TYR B 1 91 ? 2.488 -8.844 -7.91 1 94 91 TYR B C 1
ATOM 1626 O O . TYR B 1 91 ? 1.677 -8.922 -6.984 1 94 91 TYR B O 1
ATOM 1634 N N . VAL B 1 92 ? 2.176 -8.875 -9.164 1 95.56 92 VAL B N 1
ATOM 1635 C CA . VAL B 1 92 ? 0.852 -9.32 -9.578 1 95.56 92 VAL B CA 1
ATOM 1636 C C . VAL B 1 92 ? 0.965 -10.664 -10.305 1 95.56 92 VAL B C 1
ATOM 1638 O O . VAL B 1 92 ? 1.7 -10.781 -11.289 1 95.56 92 VAL B O 1
ATOM 1641 N N . VAL B 1 93 ? 0.221 -11.562 -9.836 1 97.25 93 VAL B N 1
ATOM 1642 C CA . VAL B 1 93 ? 0.413 -12.93 -10.312 1 97.25 93 VAL B CA 1
ATOM 1643 C C . VAL B 1 93 ? -0.91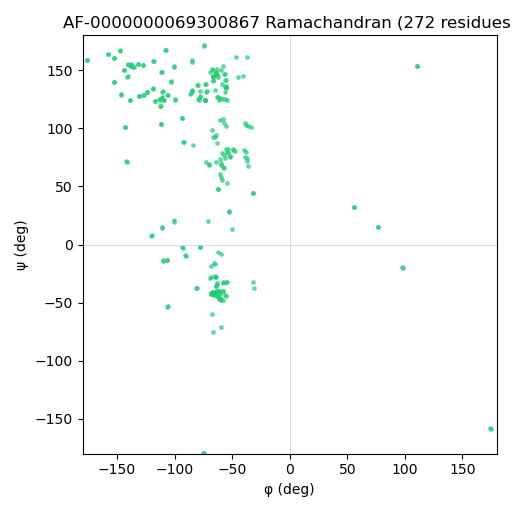7 -13.5 -10.805 1 97.25 93 VAL B C 1
ATOM 1645 O O . VAL B 1 93 ? -1.936 -13.391 -10.117 1 97.25 93 VAL B O 1
ATOM 1648 N N . LYS B 1 94 ? -0.887 -14.008 -11.969 1 97.38 94 LYS B N 1
ATOM 1649 C CA . LYS B 1 94 ? -1.983 -14.867 -12.398 1 97.38 94 LYS B CA 1
ATOM 1650 C C . LYS B 1 94 ? -1.842 -16.266 -11.828 1 97.38 94 LYS B C 1
ATOM 1652 O O . LYS B 1 94 ? -0.831 -16.938 -12.047 1 97.38 94 LYS B O 1
ATOM 1657 N N . LEU B 1 95 ? -2.861 -16.688 -11.172 1 98.31 95 LEU B N 1
ATOM 1658 C CA . LEU B 1 95 ? -2.854 -17.969 -10.477 1 98.31 95 LEU B CA 1
ATOM 1659 C C . LEU B 1 95 ? -3.93 -18.891 -11.031 1 98.31 95 LEU B C 1
ATOM 1661 O O . LEU B 1 95 ? -5.062 -18.469 -11.258 1 98.31 95 LEU B O 1
ATOM 1665 N N . GLU B 1 96 ? -3.594 -20.078 -11.258 1 98.44 96 GLU B N 1
ATOM 1666 C CA . GLU B 1 96 ? -4.59 -21.141 -11.438 1 98.44 96 GLU B CA 1
ATOM 1667 C C . GLU B 1 96 ? -4.996 -21.75 -10.094 1 98.44 96 GLU B C 1
ATOM 1669 O O . GLU B 1 96 ? -4.145 -22.156 -9.305 1 98.44 96 GLU B O 1
ATOM 1674 N N . ILE B 1 97 ? -6.34 -21.828 -9.883 1 98.31 97 ILE B N 1
ATOM 1675 C CA . ILE B 1 97 ? -6.777 -22.234 -8.547 1 98.31 97 ILE B CA 1
ATOM 1676 C C . ILE B 1 97 ? -7.598 -23.516 -8.648 1 98.31 97 ILE B C 1
ATOM 1678 O O . ILE B 1 97 ? -8.203 -23.953 -7.668 1 98.31 97 ILE B O 1
ATOM 1682 N N . GLY B 1 98 ? -7.684 -24.141 -9.742 1 97.06 98 GLY B N 1
ATOM 1683 C CA . GLY B 1 98 ? -8.367 -25.406 -9.93 1 97.06 98 GLY B CA 1
ATOM 1684 C C . GLY B 1 98 ? -9.633 -25.297 -10.75 1 97.06 98 GLY B C 1
ATOM 1685 O O . GLY B 1 98 ? -10.266 -24.234 -10.773 1 97.06 98 GLY B O 1
ATOM 1686 N N . ALA B 1 99 ? -9.992 -26.391 -11.398 1 94.12 99 ALA B N 1
ATOM 1687 C CA . ALA B 1 99 ? -11.227 -26.516 -12.172 1 94.12 99 ALA B CA 1
ATOM 1688 C C . ALA B 1 99 ? -11.32 -25.438 -13.234 1 94.12 99 ALA B C 1
ATOM 1690 O O . ALA B 1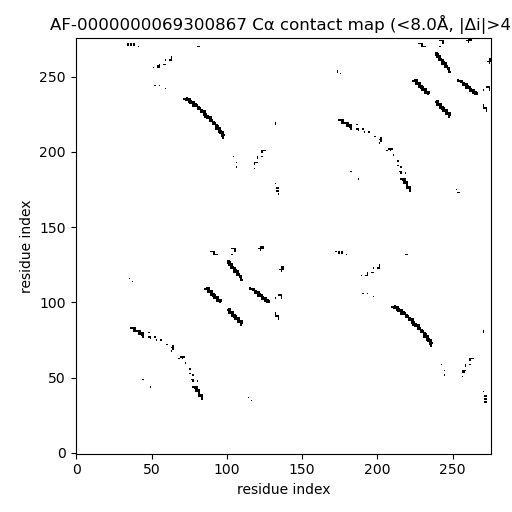 99 ? -12.398 -24.859 -13.461 1 94.12 99 ALA B O 1
ATOM 1691 N N . GLY B 1 100 ? -10.195 -25.031 -13.75 1 94.69 100 GLY B N 1
ATOM 1692 C CA . GLY B 1 100 ? -10.172 -24.047 -14.82 1 94.69 100 GLY B CA 1
ATOM 1693 C C . GLY B 1 100 ? -10.422 -22.625 -14.336 1 94.69 100 GLY B C 1
ATOM 1694 O O . GLY B 1 100 ? -10.758 -21.75 -15.125 1 94.69 100 GLY B O 1
ATOM 1695 N N . LYS B 1 101 ? -10.312 -22.453 -13.055 1 96.31 101 LYS B N 1
ATOM 1696 C CA . LYS B 1 101 ? -10.531 -21.125 -12.492 1 96.31 101 LYS B CA 1
ATOM 1697 C C . LYS B 1 101 ? -9.211 -20.438 -12.203 1 96.31 101 LYS B C 1
ATOM 1699 O O . LYS B 1 101 ? -8.195 -21.078 -11.953 1 96.31 101 LYS B O 1
ATOM 1704 N N . TYR B 1 102 ? -9.312 -19.078 -12.242 1 97.12 102 TYR B N 1
ATOM 1705 C CA . TYR B 1 102 ? -8.125 -18.266 -12.047 1 97.12 102 TYR B CA 1
ATOM 1706 C C . TYR B 1 102 ? -8.375 -17.156 -11.023 1 97.12 102 TYR B C 1
ATOM 1708 O O . TYR B 1 102 ? -9.516 -16.734 -10.844 1 97.12 102 TYR B O 1
ATOM 1716 N N . ALA B 1 103 ? -7.273 -16.734 -10.438 1 97.69 103 ALA B N 1
ATOM 1717 C CA . ALA B 1 103 ? -7.258 -15.562 -9.578 1 97.69 103 ALA B CA 1
ATOM 1718 C C . ALA B 1 103 ? -6.031 -14.695 -9.852 1 97.69 103 ALA B C 1
ATOM 1720 O O . ALA B 1 103 ? -5.039 -15.172 -10.406 1 97.69 103 ALA B O 1
ATOM 1721 N N . HIS B 1 104 ? -6.082 -13.531 -9.594 1 97.56 104 HIS B N 1
ATOM 1722 C CA . HIS B 1 104 ? -4.922 -12.648 -9.547 1 97.56 104 HIS B CA 1
ATOM 1723 C C . HIS B 1 104 ? -4.555 -12.297 -8.109 1 97.56 104 HIS B C 1
ATOM 1725 O O . HIS B 1 104 ? -5.406 -11.859 -7.336 1 97.56 104 HIS B O 1
ATOM 1731 N N . LEU B 1 105 ? -3.285 -12.508 -7.82 1 97.31 105 LEU B N 1
ATOM 1732 C CA . LEU B 1 105 ? -2.744 -12.133 -6.52 1 97.31 105 LEU B CA 1
ATOM 1733 C C . LEU B 1 105 ? -1.935 -10.844 -6.613 1 97.31 105 LEU B C 1
ATOM 1735 O O . LEU B 1 105 ? -1.179 -10.648 -7.57 1 97.31 105 LEU B O 1
ATOM 1739 N N . CYS B 1 106 ? -2.094 -10.055 -5.652 1 95.44 106 CYS B N 1
ATOM 1740 C CA . CYS B 1 106 ? -1.175 -8.945 -5.414 1 95.44 106 CYS B CA 1
ATOM 1741 C C . CYS B 1 106 ? -0.373 -9.172 -4.137 1 95.44 106 CYS B C 1
ATOM 1743 O O . CYS B 1 106 ? -0.944 -9.289 -3.051 1 95.44 106 CYS B O 1
ATOM 1745 N N . ILE B 1 107 ? 0.938 -9.234 -4.312 1 96.19 107 ILE B N 1
ATOM 1746 C CA . ILE B 1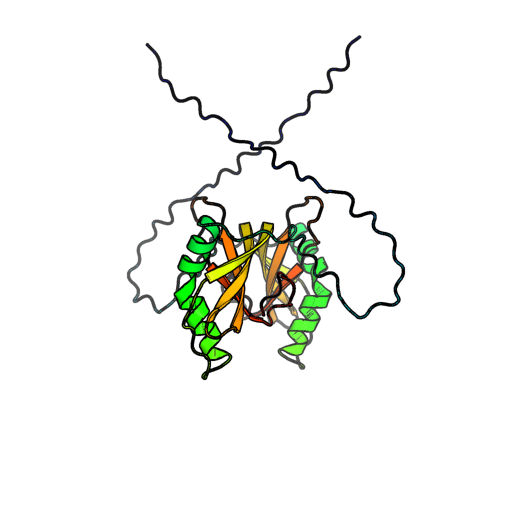 107 ? 1.839 -9.523 -3.205 1 96.19 107 ILE B CA 1
ATOM 1747 C C . ILE B 1 107 ? 2.881 -8.414 -3.078 1 96.19 107 ILE B C 1
ATOM 1749 O O . ILE B 1 107 ? 3.521 -8.039 -4.062 1 96.19 107 ILE B O 1
ATOM 1753 N N . PHE B 1 108 ? 3.062 -7.918 -1.911 1 93.38 108 PHE B N 1
ATOM 1754 C CA . PHE B 1 108 ? 4.16 -7 -1.635 1 93.38 108 PHE B CA 1
ATOM 1755 C C . PHE B 1 108 ? 5.316 -7.727 -0.962 1 93.38 108 PHE B C 1
ATOM 1757 O O . PHE B 1 108 ? 5.137 -8.375 0.071 1 93.38 108 PHE B O 1
ATOM 1764 N N . GLU B 1 109 ? 6.461 -7.613 -1.566 1 95.06 109 GLU B N 1
ATOM 1765 C CA . GLU B 1 109 ? 7.699 -8.133 -0.993 1 95.06 109 GLU B CA 1
ATOM 1766 C C . GLU B 1 109 ? 8.641 -7.004 -0.593 1 95.06 109 GLU B C 1
ATOM 1768 O O . GLU B 1 109 ? 9.305 -6.41 -1.445 1 95.06 109 GLU B O 1
ATOM 1773 N N . PRO B 1 110 ? 8.719 -6.73 0.709 1 92.06 110 PRO B N 1
ATOM 1774 C CA . PRO B 1 110 ? 9.633 -5.672 1.14 1 92.06 110 PRO B CA 1
ATOM 1775 C C . PRO B 1 110 ? 11.094 -6.008 0.851 1 92.06 110 PRO B C 1
ATOM 1777 O O . PRO B 1 110 ? 11.484 -7.18 0.874 1 92.06 110 PRO B O 1
ATOM 1780 N N . LEU B 1 111 ? 11.906 -4.992 0.582 1 87.12 111 LEU B N 1
ATOM 1781 C CA . LEU B 1 111 ? 13.344 -5.207 0.501 1 87.12 111 LEU B CA 1
ATOM 1782 C C . LEU B 1 111 ? 13.875 -5.836 1.787 1 87.12 111 LEU B C 1
ATOM 1784 O O . LEU B 1 111 ? 13.375 -5.543 2.877 1 87.12 111 LEU B O 1
ATOM 1788 N N . PRO B 1 112 ? 14.781 -6.711 1.581 1 85.56 112 PRO B N 1
ATOM 1789 C CA . PRO B 1 112 ? 15.281 -7.418 2.762 1 85.56 112 PRO B CA 1
ATOM 1790 C C . PRO B 1 112 ? 16.125 -6.527 3.672 1 85.56 112 PRO B C 1
ATOM 1792 O O . PRO B 1 112 ? 17.344 -6.648 3.695 1 85.56 112 PRO B O 1
ATOM 1795 N N . LEU B 1 113 ? 15.641 -5.602 4.312 1 77.88 113 LEU B N 1
ATOM 1796 C CA . LEU B 1 113 ? 16.281 -4.734 5.297 1 77.88 113 LEU B CA 1
ATOM 1797 C C . LEU B 1 113 ? 15.734 -5.004 6.691 1 77.88 113 LEU B C 1
ATOM 1799 O O . LEU B 1 113 ? 14.602 -5.465 6.84 1 77.88 113 LEU B O 1
ATOM 1803 N N . PRO B 1 114 ? 16.625 -4.797 7.613 1 75.94 114 PRO B N 1
ATOM 1804 C CA . PRO B 1 114 ? 16.125 -4.984 8.977 1 75.94 114 PRO B CA 1
ATOM 1805 C C . PRO B 1 114 ? 14.898 -4.129 9.273 1 75.94 114 PRO B C 1
ATOM 1807 O O . PRO B 1 114 ? 14.82 -2.975 8.844 1 75.94 114 PRO B O 1
ATOM 1810 N N . GLY B 1 115 ? 13.891 -4.691 9.914 1 73.44 115 GLY B N 1
ATOM 1811 C CA . GLY B 1 115 ? 12.68 -3.973 10.273 1 73.44 115 GLY B CA 1
ATOM 1812 C C . GLY B 1 115 ? 11.539 -4.184 9.289 1 73.44 115 GLY B C 1
ATOM 1813 O O . GLY B 1 115 ? 10.383 -3.932 9.617 1 73.44 115 GLY B O 1
ATOM 1814 N N . ASN B 1 116 ? 12.086 -4.637 8.148 1 80.25 116 ASN B N 1
ATOM 1815 C CA . ASN B 1 116 ? 11.023 -4.906 7.176 1 80.25 116 ASN B CA 1
ATOM 1816 C C . ASN B 1 116 ? 10.367 -6.258 7.43 1 80.25 116 ASN B C 1
ATOM 1818 O O . ASN B 1 116 ? 11.039 -7.219 7.809 1 80.25 116 ASN B O 1
ATOM 1822 N N . GLY B 1 117 ? 9.109 -6.316 7.34 1 82.88 117 GLY B N 1
ATOM 1823 C CA . GLY B 1 117 ? 8.359 -7.547 7.535 1 82.88 117 GLY B CA 1
ATOM 1824 C C . GLY B 1 117 ? 8.469 -8.5 6.359 1 82.88 117 GLY B C 1
ATOM 1825 O O . GLY B 1 117 ? 9.219 -8.25 5.418 1 82.88 117 GLY B O 1
ATOM 1826 N N . PRO B 1 118 ? 7.82 -9.57 6.5 1 91.75 118 PRO B N 1
ATOM 1827 C CA . PRO B 1 118 ? 7.793 -10.555 5.414 1 91.75 118 PRO B CA 1
ATOM 1828 C C . PRO B 1 118 ? 6.902 -10.125 4.25 1 91.75 118 PRO B C 1
ATOM 1830 O O . PRO B 1 118 ? 6.203 -9.109 4.344 1 91.75 118 PRO B O 1
ATOM 1833 N N . ALA B 1 119 ? 6.996 -10.891 3.145 1 95 119 ALA B N 1
ATOM 1834 C CA . ALA B 1 119 ? 6.043 -10.703 2.057 1 95 119 ALA B CA 1
ATOM 1835 C C . ALA B 1 119 ? 4.609 -10.867 2.553 1 95 119 ALA B C 1
ATOM 1837 O O . ALA B 1 119 ? 4.344 -11.664 3.453 1 95 119 ALA B O 1
ATOM 1838 N N . ARG B 1 120 ? 3.729 -10.109 1.959 1 94.56 120 ARG B N 1
ATOM 1839 C CA . ARG B 1 120 ? 2.34 -10.156 2.408 1 94.56 120 ARG B CA 1
ATOM 1840 C C . ARG B 1 120 ? 1.379 -10.008 1.233 1 94.56 120 ARG B C 1
ATOM 1842 O O . ARG B 1 120 ? 1.705 -9.367 0.235 1 94.56 120 ARG B O 1
ATOM 1849 N N . LEU B 1 121 ? 0.247 -10.625 1.41 1 96.38 121 LEU B N 1
ATOM 1850 C CA . LEU B 1 121 ? -0.84 -10.461 0.45 1 96.38 121 LEU B CA 1
ATOM 1851 C C . LEU B 1 121 ? -1.482 -9.086 0.577 1 96.38 121 LEU B C 1
ATOM 1853 O O . LEU B 1 121 ? -1.866 -8.68 1.674 1 96.38 121 LEU B O 1
ATOM 1857 N N . THR B 1 122 ? -1.535 -8.336 -0.505 1 91.69 122 THR B N 1
ATOM 1858 C CA . THR B 1 122 ? -2.172 -7.027 -0.439 1 91.69 122 THR B CA 1
ATOM 1859 C C . THR B 1 122 ? -3.523 -7.047 -1.147 1 91.69 122 THR B C 1
ATOM 1861 O O . THR B 1 122 ? -4.332 -6.129 -0.979 1 91.69 122 THR B O 1
ATOM 1864 N N . GLY B 1 123 ? -3.758 -8.109 -1.904 1 93.19 123 GLY B N 1
ATOM 1865 C CA . GLY B 1 123 ? -5.047 -8.234 -2.57 1 93.19 123 GLY B CA 1
ATOM 1866 C C . GLY B 1 123 ? -5.195 -9.539 -3.328 1 93.19 123 GLY B C 1
ATOM 1867 O O . GLY B 1 123 ? -4.203 -10.172 -3.691 1 93.19 123 GLY B O 1
ATOM 1868 N N . VAL B 1 124 ? -6.488 -9.883 -3.561 1 96.19 124 VAL B N 1
ATOM 1869 C CA . VAL B 1 124 ? -6.789 -11.047 -4.383 1 96.19 124 VAL B CA 1
ATOM 1870 C C . VAL B 1 124 ? -8.148 -10.867 -5.055 1 96.19 124 VAL B C 1
ATOM 1872 O O . VAL B 1 124 ? -9.094 -10.359 -4.438 1 96.19 124 VAL B O 1
ATOM 1875 N N . ARG B 1 125 ? -8.273 -11.242 -6.258 1 95.12 125 ARG B N 1
ATOM 1876 C CA . ARG B 1 125 ? -9.547 -11.211 -6.961 1 95.12 125 ARG B CA 1
ATOM 1877 C C . ARG B 1 125 ? -9.719 -12.438 -7.848 1 95.12 125 ARG B C 1
ATOM 1879 O O . ARG B 1 125 ? -8.742 -12.953 -8.398 1 95.12 125 ARG B O 1
ATOM 1886 N N . LEU B 1 126 ? -10.938 -12.859 -7.926 1 95.5 126 LEU B N 1
ATOM 1887 C CA . LEU B 1 126 ? -11.242 -13.859 -8.938 1 95.5 126 LEU B CA 1
ATOM 1888 C C . LEU B 1 126 ? -11.094 -13.281 -10.344 1 95.5 126 LEU B C 1
ATOM 1890 O O . LEU B 1 126 ? -11.453 -12.125 -10.578 1 95.5 126 LEU B O 1
ATOM 1894 N N . ALA B 1 127 ? -10.539 -14.109 -11.273 1 95 127 ALA B N 1
ATOM 1895 C CA . ALA B 1 127 ? -10.25 -13.594 -12.609 1 95 127 ALA B CA 1
ATOM 1896 C C . ALA B 1 127 ? -10.641 -14.602 -13.68 1 95 127 ALA B C 1
ATOM 1898 O O . ALA B 1 127 ? -10.742 -15.805 -13.414 1 95 127 ALA B O 1
ATOM 1899 N N . GLU B 1 128 ? -10.914 -14 -14.789 1 94.44 128 GLU B N 1
ATOM 1900 C CA . GLU B 1 128 ? -10.984 -14.836 -15.977 1 94.44 128 GLU B CA 1
ATOM 1901 C C . GLU B 1 128 ? -9.602 -15.055 -16.594 1 94.44 128 GLU B C 1
ATOM 1903 O O . GLU B 1 128 ? -8.695 -14.25 -16.375 1 94.44 128 GLU B O 1
ATOM 1908 N N . ASP B 1 129 ? -9.469 -16.109 -17.344 1 93.06 129 ASP B N 1
ATOM 1909 C CA . ASP B 1 129 ? -8.195 -16.438 -17.969 1 93.06 129 ASP B CA 1
ATOM 1910 C C . ASP B 1 129 ? -7.664 -15.266 -18.797 1 93.06 129 ASP B C 1
ATOM 1912 O O . ASP B 1 129 ? -6.461 -15.008 -18.812 1 93.06 129 ASP B O 1
ATOM 1916 N N . SER B 1 130 ? -8.469 -14.5 -19.359 1 92.12 130 SER B N 1
ATOM 1917 C CA . SER B 1 130 ? -8.086 -13.461 -20.312 1 92.12 130 SER B CA 1
ATOM 1918 C C . SER B 1 130 ? -7.816 -12.133 -19.609 1 92.12 130 SER B C 1
ATOM 1920 O O . SER B 1 130 ? -7.363 -11.172 -20.234 1 92.12 130 SER B O 1
ATOM 1922 N N . ASP B 1 131 ? -8.164 -12.148 -18.359 1 90.94 131 ASP B N 1
ATOM 1923 C CA . ASP B 1 131 ? -7.992 -10.875 -17.656 1 90.94 131 ASP B CA 1
ATOM 1924 C C . ASP B 1 131 ? -6.52 -10.469 -17.609 1 90.94 131 ASP B C 1
ATOM 1926 O O . ASP B 1 131 ? -5.656 -11.266 -17.25 1 90.94 131 ASP B O 1
ATOM 1930 N N . ALA B 1 132 ? -6.223 -9.312 -18.031 1 87.56 132 ALA B N 1
ATOM 1931 C CA . ALA B 1 132 ? -4.863 -8.781 -17.938 1 87.56 132 ALA B CA 1
ATOM 1932 C C . ALA B 1 132 ? -4.457 -8.555 -16.484 1 87.56 132 ALA B C 1
ATOM 1934 O O . ALA B 1 132 ? -5.301 -8.242 -15.641 1 87.56 132 ALA B O 1
ATOM 1935 N N . LEU B 1 133 ? -3.15 -8.688 -16.281 1 89.31 133 LEU B N 1
ATOM 1936 C CA . LEU B 1 133 ? -2.619 -8.398 -14.945 1 89.31 133 LEU B CA 1
ATOM 1937 C C . LEU B 1 133 ? -2.619 -6.898 -14.672 1 89.31 133 LEU B C 1
ATOM 1939 O O . LEU B 1 133 ? -2.322 -6.102 -15.562 1 89.31 133 LEU B O 1
ATOM 1943 N N . ASN B 1 134 ? -3.016 -6.582 -13.453 1 81.88 134 ASN B N 1
ATOM 1944 C CA . ASN B 1 134 ? -2.943 -5.203 -12.984 1 81.88 134 ASN B CA 1
ATOM 1945 C C . ASN B 1 134 ? -2.785 -5.125 -11.469 1 81.88 134 ASN B C 1
ATOM 1947 O O . ASN B 1 134 ? -3.027 -6.109 -10.766 1 81.88 134 ASN B O 1
ATOM 1951 N N . LEU B 1 135 ? -2.309 -3.965 -10.977 1 77.5 135 LEU B N 1
ATOM 1952 C CA . LEU B 1 135 ? -2.014 -3.82 -9.555 1 77.5 135 LEU B CA 1
ATOM 1953 C C . LEU B 1 135 ? -3.293 -3.6 -8.758 1 77.5 135 LEU B C 1
ATOM 1955 O O . LEU B 1 135 ? -3.246 -3.459 -7.531 1 77.5 135 LEU B O 1
ATOM 1959 N N . HIS B 1 136 ? -4.445 -3.531 -9.398 1 74.69 136 HIS B N 1
ATOM 1960 C CA . HIS B 1 136 ? -5.711 -3.4 -8.688 1 74.69 136 HIS B CA 1
ATOM 1961 C C . HIS B 1 136 ? -6.332 -4.766 -8.414 1 74.69 136 HIS B C 1
ATOM 1963 O O . HIS B 1 136 ? -7.156 -5.246 -9.195 1 74.69 136 HIS B O 1
ATOM 1969 N N . CYS B 1 137 ? -5.996 -5.398 -7.309 1 71.69 137 CYS B N 1
ATOM 1970 C CA . CYS B 1 137 ? -6.465 -6.75 -7.023 1 71.69 137 CYS B CA 1
ATOM 1971 C C . CYS B 1 137 ? -7.633 -6.727 -6.047 1 71.69 137 CYS B C 1
ATOM 1973 O O . CYS B 1 137 ? -7.875 -7.711 -5.344 1 71.69 137 CYS B O 1
ATOM 1975 N N . HIS B 1 138 ? -8.281 -5.559 -5.945 1 63.25 138 HIS B N 1
ATOM 1976 C CA . HIS B 1 138 ? -9.477 -5.543 -5.102 1 63.25 138 HIS B CA 1
ATOM 1977 C C . HIS B 1 138 ? -10.742 -5.645 -5.938 1 63.25 138 HIS B C 1
ATOM 1979 O O . HIS B 1 138 ? -10.766 -5.215 -7.094 1 63.25 138 HIS B O 1
#

Nearest PDB structures (foldseek):
  2oct-assembly1_A  TM=8.002E-01  e=3.348E-07  Homo sapiens
  1n9j-assembly1_B  TM=4.027E-01  e=3.867E-06  Homo sapiens
  7vww-assembly3_E  TM=4.086E-01  e=5.450E-02  Dioscoreophyllum cumminsii
  1tij-assembly1_B  TM=3.723E-01  e=4.073E-02  Homo sapiens
  2oct-assembly1_A  TM=8.000E-01  e=3.260E-07  Homo sapiens

Organism: Polar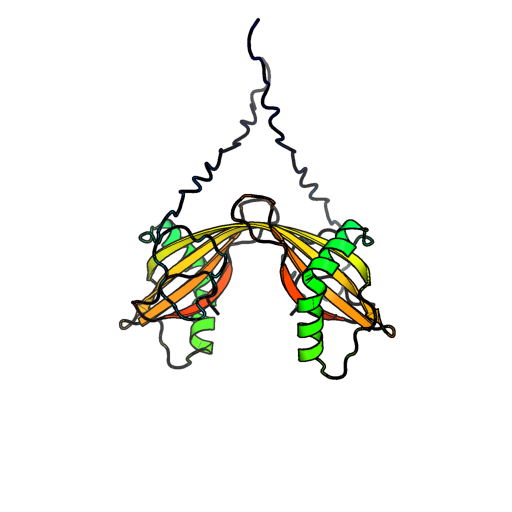ella glacialis (NCBI:txid89957)

Secondary structure (DSSP, 8-state):
------------------------------------------EE--HHHHHHHHHTHHHHHHHHHHH-TT------EEEEEEEEEEEEEEEEEEEEEETTEEEEEEEEEE-S-TT----EEEEEEEE-TTPPP-S---/------------------------------S-----------EE--HHHHHHHHHTHHHHHHHHHHH-TT------EEEEEEEEEEEEEEEEEEEEEETTEEEEEEEEEE-S-TT----EEEEEEEE-TTPPP-S---

Foldseek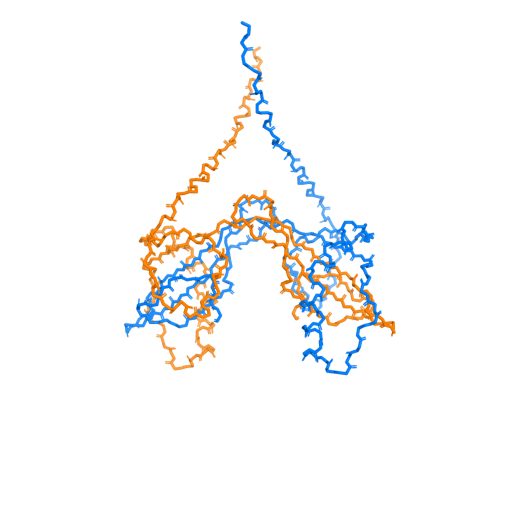 3Di:
DDDDDPPPPPPPPPPPPPPDPPDDDPPPDDPPPPPLFPWDDKDFDDPVNLVVQVVCVVVVVVVVCVVPVPDDDPDRDGGIDTDGDFAFDWDWDWDDDDPQWIKIWIKTATDPDPSDDGIDTPAMATDHPPDDTDNPRD/DDDPPDPPPPPPPPPPPPPDPPDDDDPPDPPPPPPLFPWDDKDFDDPVNLVVQVVCVVVVVVVVCVVPVPDDDPDDDGGIDTDGDFAFDWDWDWDDDDPQWIKIWIKTATDPDPSDDGIDTPAMATDHPPDDTDNPRD

pLDDT: mean 74.58, std 29.55, range [21.36, 98.75]

InterPro domains:
  IPR000010 Cystatin domain [PF00031] (37-113)
  IPR000010 Cystatin domain [cd00042] (47-98)
  IPR001713 Proteinase inhibitor I25A, stefin [PTHR11414] (35-125)
  IPR018073 Proteinase inhibitor I25, cystatin, conserved site [PS00287] (83-96)
  IPR046350 Cystatin superfamily [SSF54403] (34-115)

Sequence (276 aa):
MGSKLLFAAILASVAVLVASFAGSQQRTAGQSSPMPGGISGGQDATPEVQALCDKVKSDAVAALASKDSNLEVTEFKAISFATQVVAGINYVVKLEIGAGKYAHLCIFEPLPLPGNGPARLTGVRLAEDSDALNLHCHMGSKLLFAAILASVAVLVASFAGSQQRTAGQSSPMPGGISGGQDATPEVQALCDKVKSDAVAALASKDSNLEVTEFKAISFATQVVAGINYVVKLEIGAGKYAHLCIFEPLPLPGNGPARLTGVRLAEDSDALNLHCH

Radius of gyration: 22.5 Å; Cα contacts (8 Å, |Δi|>4): 433; chains: 2; bounding box: 72×52×65 Å